Protein AF-A0AAP2KVA5-F1 (afdb_monomer)

Secondary structure (DSSP, 8-state):
--HHHHHHHHHHHHHHHHHHHHT--HHHHHHHHHHHHHHHHHH-TTS-HHHHHHHHHHHHHHHHHHHHHHHS-GGGGS----GGGS-EEEEEEE-TTS-EEEEETTEEEEES-GGGS-GGG--TT-EEEEEEEETTEEEEPP------------------------------------

Foldseek 3Di:
DDPVVVVVVVVVVVVVVVCVVVVLCLVVLLVVLLVVLVVVCVVPVVDDPVVSVVSSCV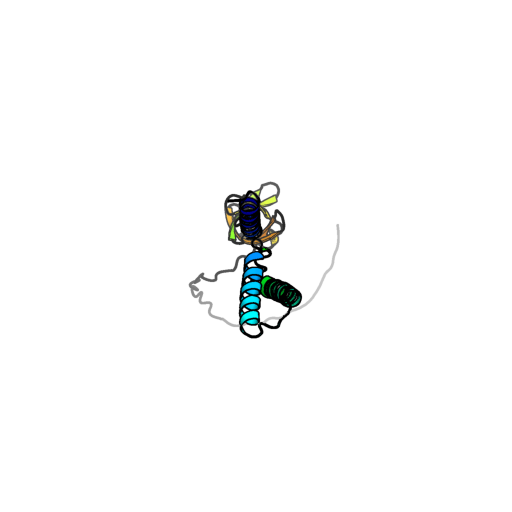RSVVCSVVVVVVPVDPVVPPPPCPVQFDWFKWFWAADPVRWIWTHDPNDIATADPPVLEDPVQNDGRHIFTFPGDDVRHTYTHRPDPPPPPPPPPPDPDDDDDDDDDDDDDDYDDDDDDD

Sequence (178 aa):
MSLEWWLLVAISVLLITGEIFIGAFVVLWFWIGAVLAVLLTLLAPELNAGVQILLTALTGGLLLYFFRHCCVAQDNEVGEGLYTFSAGRGVLSISDDGQAAVSARGVCWGVVSLDVLPEADRIDGKTVEIERFEGNRAVLAMPRFTGRGKTKCHEAVITPAAAVLKADSSQDGGGGGA

pLDDT: mean 75.89, std 17.67, range [36.09, 94.12]

Radius of gyration: 38.63 Å; Cα contacts (8 Å, |Δi|>4): 168; chains: 1; bounding box: 111×49×89 Å

Mean predicted aligned error: 17.2 Å

Solvent-accessible surface area (backbone atoms only — not comparable to full-atom values): 11018 Å² total; per-residue (Å²): 136,60,71,67,58,55,51,53,53,50,51,51,52,50,53,56,51,55,29,67,76,66,70,65,55,55,68,60,33,40,49,54,15,42,54,52,34,53,54,47,38,74,76,44,71,87,61,54,67,70,57,45,53,51,49,17,53,50,46,10,50,48,49,41,59,58,48,45,67,70,68,57,61,73,65,83,69,61,65,75,68,53,74,86,66,51,57,44,71,24,34,30,40,63,46,97,87,75,50,44,32,32,41,36,96,91,44,78,28,39,48,79,53,69,80,58,45,57,77,94,61,74,42,68,70,35,79,44,45,34,63,40,62,60,89,77,25,37,37,57,42,62,82,76,79,75,85,75,74,84,72,77,78,76,81,75,84,75,83,88,78,79,89,82,90,82,89,83,82,82,86,84,82,86,82,83,90,134

Structure (mmCIF, N/CA/C/O backbone):
data_AF-A0AAP2KVA5-F1
#
_entry.id   AF-A0AAP2KVA5-F1
#
loop_
_atom_site.group_PDB
_atom_site.id
_atom_site.type_symbol
_atom_site.label_atom_id
_atom_site.label_alt_id
_atom_site.label_comp_id
_atom_site.label_asym_id
_atom_site.label_entity_id
_atom_site.label_seq_id
_atom_site.pdbx_PDB_ins_code
_atom_site.Cartn_x
_atom_site.Cartn_y
_atom_site.Cartn_z
_atom_site.occupancy
_atom_site.B_iso_or_equiv
_atom_site.auth_seq_id
_atom_site.auth_comp_id
_atom_site.auth_asym_id
_atom_site.auth_atom_id
_atom_site.pdbx_PDB_model_num
ATOM 1 N N . MET A 1 1 ? -39.360 3.058 17.358 1.00 69.31 1 MET A N 1
ATOM 2 C CA . MET A 1 1 ? -37.891 3.176 17.493 1.00 69.31 1 MET A CA 1
ATOM 3 C C . MET A 1 1 ? -37.537 4.652 17.506 1.00 69.31 1 MET A C 1
ATOM 5 O O . MET A 1 1 ? -38.122 5.383 16.715 1.00 69.31 1 MET A O 1
ATOM 9 N N . SER A 1 2 ? -36.696 5.101 18.440 1.00 92.69 2 SER A N 1
ATOM 10 C CA . SER A 1 2 ? -36.343 6.519 18.602 1.00 92.69 2 SER A CA 1
ATOM 11 C C . SER A 1 2 ? -35.386 6.995 17.502 1.00 92.69 2 SER A C 1
ATOM 13 O O . SER A 1 2 ? -34.687 6.197 16.879 1.00 92.69 2 SER A O 1
ATOM 15 N N . LEU A 1 3 ? -35.351 8.308 17.261 1.00 93.94 3 LEU A N 1
ATOM 16 C CA . LEU A 1 3 ? -34.443 8.938 16.295 1.00 93.94 3 LEU A CA 1
ATOM 17 C C . LEU A 1 3 ? -32.965 8.717 16.671 1.00 93.94 3 LEU A C 1
ATOM 19 O O . LEU A 1 3 ? -32.121 8.532 15.802 1.00 93.94 3 LEU A O 1
ATOM 23 N N . GLU A 1 4 ? -32.683 8.632 17.971 1.00 91.88 4 GLU A N 1
ATOM 24 C CA . GLU A 1 4 ? -31.375 8.288 18.543 1.00 91.88 4 GLU A CA 1
ATOM 25 C C . GLU A 1 4 ? -30.856 6.933 18.046 1.00 91.88 4 GLU A C 1
ATOM 27 O O . GLU A 1 4 ? -29.683 6.801 17.704 1.00 91.88 4 GLU A O 1
ATOM 32 N N . TRP A 1 5 ? -31.739 5.934 17.939 1.00 90.88 5 TRP A N 1
ATOM 33 C CA . TRP A 1 5 ? -31.369 4.602 17.463 1.00 90.88 5 TRP A CA 1
ATOM 34 C C . TRP A 1 5 ? -30.913 4.632 16.000 1.00 90.88 5 TRP A C 1
ATOM 36 O O . TRP A 1 5 ? -29.876 4.068 15.655 1.00 90.88 5 TRP A O 1
ATOM 46 N N . TRP A 1 6 ? -31.643 5.353 15.146 1.00 93.44 6 TRP A N 1
ATOM 47 C CA . TRP A 1 6 ? -31.276 5.520 13.738 1.00 93.44 6 TRP A CA 1
ATOM 48 C C . TRP A 1 6 ? -29.970 6.293 13.559 1.00 93.44 6 TRP A C 1
ATOM 50 O O . TRP A 1 6 ? -29.195 5.981 12.657 1.00 93.44 6 TRP A O 1
ATOM 60 N N . LEU A 1 7 ? -29.706 7.266 14.432 1.00 93.56 7 LEU A N 1
ATOM 61 C CA . LEU A 1 7 ? -28.480 8.057 14.407 1.00 93.56 7 LEU A CA 1
ATOM 62 C C . LEU A 1 7 ? -27.257 7.191 14.755 1.00 93.56 7 LEU A C 1
ATOM 64 O O . LEU A 1 7 ? -26.240 7.271 14.068 1.00 93.56 7 LEU A O 1
ATOM 68 N N . LEU A 1 8 ? -27.380 6.289 15.738 1.00 83.19 8 LEU A N 1
ATOM 69 C CA . LEU A 1 8 ? -26.339 5.303 16.056 1.00 83.19 8 LEU A CA 1
ATOM 70 C C . LEU A 1 8 ? -26.073 4.348 14.887 1.00 83.19 8 LEU A C 1
ATOM 72 O O . LEU A 1 8 ? -24.916 4.151 14.519 1.00 83.19 8 LEU A O 1
ATOM 76 N N . VAL A 1 9 ? -27.126 3.813 14.258 1.00 89.81 9 VAL A N 1
ATOM 77 C CA . VAL A 1 9 ? -26.984 2.931 13.085 1.00 89.81 9 VAL A CA 1
ATOM 78 C C . VAL A 1 9 ? -26.292 3.659 11.929 1.00 89.81 9 VAL A C 1
ATOM 80 O O . VAL A 1 9 ? -25.369 3.111 11.326 1.00 89.81 9 VAL A O 1
ATOM 83 N N . ALA A 1 10 ? -26.683 4.903 11.641 1.00 93.44 10 ALA A N 1
ATOM 84 C CA . ALA A 1 10 ? -26.079 5.700 10.576 1.00 93.44 10 ALA A CA 1
ATOM 85 C C . ALA A 1 10 ? -24.590 5.981 10.834 1.00 93.44 10 ALA A C 1
ATOM 87 O O . ALA A 1 10 ? -23.780 5.842 9.918 1.00 93.44 10 ALA A O 1
ATOM 88 N N . ILE A 1 11 ? -24.214 6.309 12.076 1.00 90.56 11 ILE A N 1
ATOM 89 C CA . ILE A 1 11 ? -22.808 6.497 12.465 1.00 90.56 11 ILE A CA 1
ATOM 90 C C . ILE A 1 11 ? -22.016 5.196 12.294 1.00 90.56 11 ILE A C 1
ATOM 92 O O . ILE A 1 11 ? -20.912 5.232 11.752 1.00 90.56 11 ILE A O 1
ATOM 96 N N . SER A 1 12 ? -22.564 4.044 12.696 1.00 85.50 12 SER A N 1
ATOM 97 C CA . SER A 1 12 ? -21.897 2.749 12.508 1.00 85.50 12 SER A CA 1
ATOM 98 C C . SER A 1 12 ? -21.661 2.435 11.030 1.00 85.50 12 SER A C 1
ATOM 100 O O . SER A 1 12 ? -20.553 2.054 10.658 1.00 85.50 12 SER A O 1
ATOM 102 N N . VAL A 1 13 ? -22.667 2.644 10.174 1.00 91.25 13 VAL A N 1
ATOM 103 C CA . VAL A 1 13 ? -22.536 2.430 8.722 1.00 91.25 13 VAL A CA 1
ATOM 104 C C . VAL A 1 13 ? -21.515 3.392 8.110 1.00 91.25 13 VAL A C 1
ATOM 106 O O . VAL A 1 13 ? -20.692 2.966 7.298 1.00 91.25 13 VAL A O 1
ATOM 109 N N . LEU A 1 14 ? -21.520 4.665 8.519 1.00 90.00 14 LEU A N 1
ATOM 110 C CA . LEU A 1 14 ? -20.559 5.670 8.058 1.00 90.00 14 LEU A CA 1
ATOM 111 C C . LEU A 1 14 ? -19.119 5.281 8.428 1.00 90.00 14 LEU A C 1
ATOM 113 O O . LEU A 1 14 ? -18.235 5.345 7.577 1.00 90.00 14 LEU A O 1
ATOM 117 N N . LEU A 1 15 ? -18.892 4.843 9.671 1.00 82.81 15 LEU A N 1
ATOM 118 C CA . LEU A 1 15 ? -17.576 4.415 10.153 1.00 82.81 15 LEU A CA 1
ATOM 119 C C . LEU A 1 15 ? -17.074 3.170 9.411 1.00 82.81 15 LEU A C 1
ATOM 121 O O . LEU A 1 15 ? -15.940 3.171 8.938 1.00 82.81 15 LEU A O 1
ATOM 125 N N . ILE A 1 16 ? -17.924 2.151 9.241 1.00 84.25 16 ILE A N 1
ATOM 126 C CA . ILE A 1 16 ? -17.582 0.931 8.487 1.00 84.25 16 ILE A CA 1
ATOM 127 C C . ILE A 1 16 ? -17.245 1.274 7.033 1.00 84.25 16 ILE A C 1
ATOM 129 O O . ILE A 1 16 ? -16.270 0.772 6.479 1.00 84.25 16 ILE A O 1
ATOM 133 N N . THR A 1 17 ? -18.031 2.157 6.414 1.00 85.81 17 THR A N 1
ATOM 134 C CA . THR A 1 17 ? -17.779 2.590 5.036 1.00 85.81 17 THR A CA 1
ATOM 135 C C . THR A 1 17 ? -16.443 3.326 4.945 1.00 85.81 17 THR A C 1
ATOM 137 O O . THR A 1 17 ? -15.612 2.965 4.117 1.00 85.81 17 THR A O 1
ATOM 140 N N . GLY A 1 18 ? -16.191 4.303 5.824 1.00 82.38 18 GLY A N 1
ATOM 141 C CA . GLY A 1 18 ? -14.924 5.042 5.855 1.00 82.38 18 GLY A CA 1
ATOM 142 C C . GLY A 1 18 ? -13.707 4.128 6.014 1.00 82.38 18 GLY A C 1
ATOM 143 O O . GLY A 1 18 ? -12.675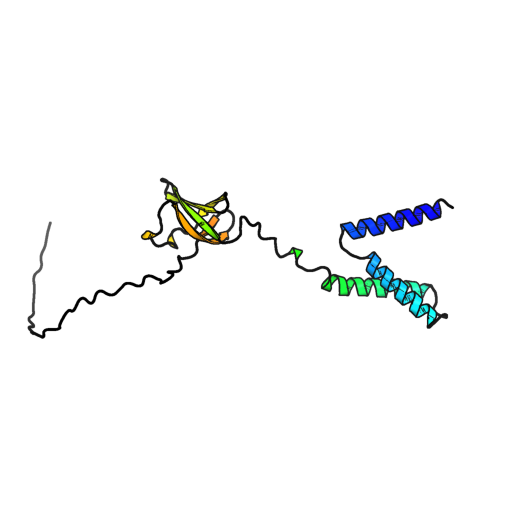 4.345 5.387 1.00 82.38 18 GLY A O 1
ATOM 144 N N . GLU A 1 19 ? -13.842 3.053 6.779 1.00 82.75 19 GLU A N 1
ATOM 145 C CA . GLU A 1 19 ? -12.783 2.070 6.974 1.00 82.75 19 GLU A CA 1
ATOM 146 C C . GLU A 1 19 ? -12.452 1.249 5.735 1.00 82.75 19 GLU A C 1
ATOM 148 O O . GLU A 1 19 ? -11.273 1.048 5.442 1.00 82.75 19 GLU A O 1
ATOM 153 N N . ILE A 1 20 ? -13.476 0.814 4.999 1.00 81.44 20 ILE A N 1
ATOM 154 C CA . ILE A 1 20 ? -13.305 0.078 3.740 1.00 81.44 20 ILE A CA 1
ATOM 155 C C . ILE A 1 20 ? -12.552 0.944 2.724 1.00 81.44 20 ILE A C 1
ATOM 157 O O . ILE A 1 20 ? -11.688 0.438 2.013 1.00 81.44 20 ILE A O 1
ATOM 161 N N . PHE A 1 21 ? -12.828 2.251 2.691 1.00 76.69 21 PHE A N 1
ATOM 162 C CA . PHE A 1 21 ? -12.147 3.184 1.788 1.00 76.69 21 PHE A CA 1
ATOM 163 C C . PHE A 1 21 ? -10.686 3.445 2.164 1.00 76.69 21 PHE A C 1
ATOM 165 O O . PHE A 1 21 ? -9.853 3.617 1.279 1.00 76.69 21 PHE A O 1
ATOM 172 N N . ILE A 1 22 ? -10.366 3.492 3.459 1.00 78.19 22 ILE A N 1
ATOM 173 C CA . ILE A 1 22 ? -9.000 3.773 3.930 1.00 78.19 22 ILE A CA 1
ATOM 174 C C . ILE A 1 22 ? -8.160 2.481 3.978 1.00 78.19 22 ILE A C 1
ATOM 176 O O . ILE A 1 22 ? -6.933 2.544 3.996 1.00 78.19 22 ILE A O 1
ATOM 180 N N . GLY A 1 23 ? -8.793 1.303 4.019 1.00 71.12 23 GLY A N 1
ATOM 181 C CA . GLY A 1 23 ? -8.106 0.021 4.214 1.00 71.12 23 GLY A CA 1
ATOM 182 C C . GLY A 1 23 ? -7.435 -0.095 5.588 1.00 71.12 23 GLY A C 1
ATOM 183 O O . GLY A 1 23 ? -6.537 -0.909 5.779 1.00 71.12 23 GLY A O 1
ATOM 184 N N . ALA A 1 24 ? -7.830 0.744 6.553 1.00 71.56 24 ALA A N 1
ATOM 185 C CA . ALA A 1 24 ? -7.154 0.856 7.845 1.00 71.56 24 ALA A CA 1
ATOM 186 C C . ALA A 1 24 ? -7.644 -0.151 8.899 1.00 71.56 24 ALA A C 1
ATOM 188 O O . ALA A 1 24 ? -7.038 -0.229 9.967 1.00 71.56 24 ALA A O 1
ATOM 189 N N . PHE A 1 25 ? -8.710 -0.912 8.614 1.00 78.69 25 PHE A N 1
ATOM 190 C CA . PHE A 1 25 ? -9.284 -1.950 9.488 1.00 78.69 25 PHE A CA 1
ATOM 191 C C . PHE A 1 25 ? -9.411 -1.535 10.980 1.00 78.69 25 PHE A C 1
ATOM 193 O O . PHE A 1 25 ? -9.256 -2.355 11.881 1.00 78.69 25 PHE A O 1
ATOM 200 N N . VAL A 1 26 ? -9.640 -0.246 11.266 1.00 80.56 26 VAL A N 1
ATOM 201 C CA . VAL A 1 26 ? -9.605 0.345 12.617 1.00 80.56 26 VAL A CA 1
ATOM 202 C C . VAL A 1 26 ? -10.694 -0.228 13.531 1.00 80.56 26 VAL A C 1
ATOM 204 O O . VAL A 1 26 ? -10.399 -0.708 14.623 1.00 80.56 26 VAL A O 1
ATOM 207 N N . VAL A 1 27 ? -11.948 -0.199 13.095 1.00 81.19 27 VAL A N 1
ATOM 208 C CA . VAL A 1 27 ? -13.140 -0.730 13.761 1.00 81.19 27 VAL A CA 1
ATOM 209 C C . VAL A 1 27 ? -12.976 -2.221 14.013 1.00 81.19 27 VAL A C 1
ATOM 211 O O . VAL A 1 27 ? -13.347 -2.670 15.096 1.00 81.19 27 VAL A O 1
ATOM 214 N N . LEU A 1 28 ? -12.361 -2.978 13.097 1.00 84.62 28 LEU A N 1
ATOM 215 C CA . LEU A 1 28 ? -12.052 -4.392 13.340 1.00 84.62 28 LEU A CA 1
ATOM 216 C C . LEU A 1 28 ? -11.155 -4.574 14.580 1.00 84.62 28 LEU A C 1
ATOM 218 O O . LEU A 1 28 ? -11.478 -5.371 15.463 1.00 84.62 28 LEU A O 1
ATOM 222 N N . TRP A 1 29 ? -10.063 -3.810 14.690 1.00 85.38 29 TRP A N 1
ATOM 223 C CA . TRP A 1 29 ? -9.142 -3.900 15.834 1.00 85.38 29 TRP A CA 1
ATOM 224 C C . TRP A 1 29 ? -9.787 -3.451 17.149 1.00 85.38 29 TRP A C 1
ATOM 226 O O . TRP A 1 29 ? -9.583 -4.080 18.192 1.00 85.38 29 TRP A O 1
ATOM 236 N N . PHE A 1 30 ? -10.618 -2.409 17.107 1.00 87.56 30 PHE A N 1
ATOM 237 C CA . PHE A 1 30 ? -11.383 -1.966 18.274 1.00 87.56 30 PHE A CA 1
ATOM 238 C C . PHE A 1 30 ? -12.460 -2.976 18.688 1.00 87.56 30 PHE A C 1
ATOM 240 O O . PHE A 1 30 ? -12.689 -3.153 19.884 1.00 87.56 30 PHE A O 1
ATOM 247 N N . TRP A 1 31 ? -13.076 -3.686 17.739 1.00 87.75 31 TRP A N 1
ATOM 248 C CA . TRP A 1 31 ? -14.040 -4.745 18.038 1.00 87.75 31 TRP A CA 1
ATOM 249 C C . TRP A 1 31 ? -13.375 -5.929 18.749 1.00 87.75 31 TRP A C 1
ATOM 251 O O . TRP A 1 31 ? -13.900 -6.414 19.750 1.00 87.75 31 TRP A O 1
ATOM 261 N N . ILE A 1 32 ? -12.174 -6.331 18.318 1.00 87.94 32 ILE A N 1
ATOM 262 C CA . ILE A 1 32 ? -11.367 -7.345 19.020 1.00 87.94 32 ILE A CA 1
ATOM 263 C C . ILE A 1 32 ? -11.031 -6.876 20.443 1.00 87.94 32 ILE A C 1
ATOM 265 O O . ILE A 1 32 ? -11.189 -7.640 21.398 1.00 87.94 32 ILE A O 1
ATOM 269 N N . GLY A 1 33 ? -10.630 -5.610 20.603 1.00 89.94 33 GLY A N 1
ATOM 270 C CA . GLY A 1 33 ? -10.407 -5.003 21.918 1.00 89.94 33 GLY A CA 1
ATOM 271 C C . GLY A 1 33 ? -11.652 -5.044 22.813 1.00 89.94 33 GLY A C 1
ATOM 272 O O . GLY A 1 33 ? -11.545 -5.362 23.997 1.00 89.94 33 GLY A O 1
ATOM 273 N N . ALA A 1 34 ? -12.837 -4.790 22.251 1.00 88.94 34 ALA A N 1
ATOM 274 C CA . ALA A 1 34 ? -14.105 -4.831 22.979 1.00 88.94 34 ALA A CA 1
ATOM 275 C C . ALA A 1 34 ? -14.486 -6.258 23.402 1.00 88.94 34 ALA A C 1
ATOM 277 O O . ALA A 1 34 ? -14.885 -6.468 24.546 1.00 88.94 34 ALA A O 1
ATOM 278 N N . VAL A 1 35 ? -14.306 -7.251 22.524 1.00 91.12 35 VAL A N 1
ATOM 279 C CA . VAL A 1 35 ? -14.524 -8.670 22.857 1.00 91.12 35 VAL A CA 1
ATOM 280 C C . VAL A 1 35 ? -13.601 -9.110 23.998 1.00 91.12 35 VAL A C 1
ATOM 282 O O . VAL A 1 35 ? -14.058 -9.757 24.940 1.00 91.12 35 VAL A O 1
ATOM 285 N N . LEU A 1 36 ? -12.326 -8.708 23.963 1.00 89.06 36 LEU A N 1
ATOM 286 C CA . LEU A 1 36 ? -11.362 -8.965 25.040 1.00 89.06 36 LEU A CA 1
ATOM 287 C C . LEU A 1 36 ? -11.777 -8.315 26.364 1.00 89.06 36 LEU A C 1
ATOM 289 O O . LEU A 1 36 ? -11.698 -8.958 27.410 1.00 89.06 36 LEU A O 1
ATOM 293 N N . ALA A 1 37 ? -12.251 -7.070 26.336 1.00 88.44 37 ALA A N 1
ATOM 294 C CA . ALA A 1 37 ? -12.702 -6.378 27.539 1.00 88.44 37 ALA A CA 1
ATOM 295 C C . ALA A 1 37 ? -13.982 -6.988 28.131 1.00 88.44 37 ALA A C 1
ATOM 297 O O . ALA A 1 37 ? -14.094 -7.117 29.352 1.00 88.44 37 ALA A O 1
ATOM 298 N N . VAL A 1 38 ? -14.924 -7.423 27.288 1.00 90.62 38 VAL A N 1
ATOM 299 C CA . VAL A 1 38 ? -16.116 -8.162 27.734 1.00 90.62 38 VAL A CA 1
ATOM 300 C C . VAL A 1 38 ? -15.709 -9.491 28.365 1.00 90.62 38 VAL A C 1
ATOM 302 O O . VAL A 1 38 ? -16.172 -9.813 29.457 1.00 90.62 38 VAL A O 1
ATOM 305 N N . LEU A 1 39 ? -14.791 -10.232 27.740 1.00 92.50 39 LEU A N 1
ATOM 306 C CA . LEU A 1 39 ? -14.270 -11.477 28.303 1.00 92.50 39 LEU A CA 1
ATOM 307 C C . LEU A 1 39 ? -13.587 -11.243 29.661 1.00 92.50 39 LEU A C 1
ATOM 309 O O . LEU A 1 39 ? -13.819 -11.997 30.602 1.00 92.50 39 LEU A O 1
ATOM 313 N N . LEU A 1 40 ? -12.805 -10.169 29.794 1.00 89.19 40 LEU A N 1
ATOM 314 C CA . LEU A 1 40 ? -12.172 -9.792 31.059 1.00 89.19 40 LEU A CA 1
ATOM 315 C C . LEU A 1 40 ? -13.203 -9.423 32.135 1.00 89.19 40 LEU A C 1
ATOM 317 O O . LEU A 1 40 ? -13.032 -9.775 33.299 1.00 89.19 40 LEU A O 1
ATOM 321 N N . THR A 1 41 ? -14.294 -8.766 31.743 1.00 89.94 41 THR A N 1
ATOM 322 C CA . THR A 1 41 ? -15.401 -8.413 32.643 1.00 89.94 41 THR A CA 1
ATOM 323 C C . THR A 1 41 ? -16.094 -9.656 33.198 1.00 89.94 41 THR A C 1
ATOM 325 O O . THR A 1 41 ? -16.480 -9.672 34.363 1.00 89.94 41 THR A O 1
ATOM 328 N N . LEU A 1 42 ? -16.200 -10.725 32.403 1.00 91.94 42 LEU A N 1
ATOM 329 C CA . LEU A 1 42 ? -16.729 -12.006 32.878 1.00 91.94 42 LEU A CA 1
ATOM 330 C C . LEU A 1 42 ? -15.805 -12.683 33.903 1.00 91.94 42 LEU A C 1
ATOM 332 O O . LEU A 1 42 ? -16.296 -13.385 34.782 1.00 91.94 42 LEU A O 1
ATOM 336 N N . LEU A 1 43 ? -14.487 -12.474 33.809 1.00 93.62 43 LEU A N 1
ATOM 337 C CA . LEU A 1 43 ? -13.513 -13.020 34.764 1.00 93.62 43 LEU A CA 1
ATOM 338 C C . LEU A 1 43 ? -13.407 -12.188 36.049 1.00 93.62 43 LEU A C 1
ATOM 340 O O . LEU A 1 43 ? -13.119 -12.735 37.111 1.00 93.62 43 LEU A O 1
ATOM 344 N N . ALA A 1 44 ? -13.617 -10.877 35.956 1.00 92.56 44 ALA A N 1
ATOM 345 C CA . ALA A 1 44 ? -13.485 -9.940 37.064 1.00 92.56 44 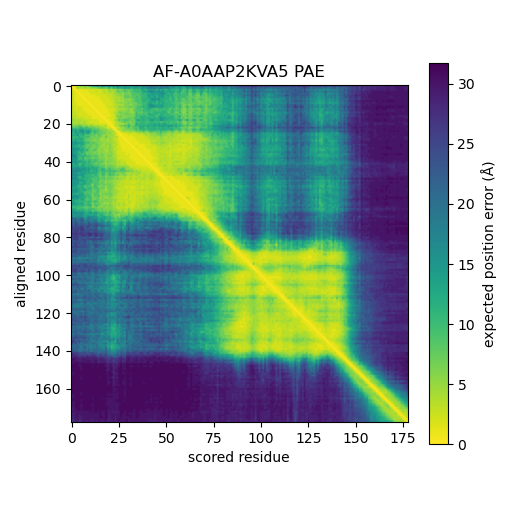ALA A CA 1
ATOM 346 C C . ALA A 1 44 ? -14.630 -8.907 37.029 1.00 92.56 44 ALA A C 1
ATOM 348 O O . ALA A 1 44 ? -14.432 -7.776 36.573 1.00 92.56 44 ALA A O 1
ATOM 349 N N . PRO A 1 45 ? -15.830 -9.271 37.524 1.00 89.56 45 PRO A N 1
ATOM 350 C CA . PRO A 1 45 ? -17.015 -8.412 37.462 1.00 89.56 45 PRO A CA 1
ATOM 351 C C . PRO A 1 45 ? -16.909 -7.153 38.337 1.00 89.56 45 PRO A C 1
ATOM 353 O O . PRO A 1 45 ? -17.629 -6.188 38.111 1.00 89.56 45 PRO A O 1
ATOM 356 N N . GLU A 1 46 ? -15.979 -7.134 39.294 1.00 94.12 46 GLU A N 1
ATOM 357 C CA . GLU A 1 46 ? -15.728 -6.000 40.196 1.00 94.12 46 GLU A CA 1
ATOM 358 C C . GLU A 1 46 ? -14.960 -4.840 39.526 1.00 94.12 46 GLU A C 1
ATOM 360 O O . GLU A 1 46 ? -14.688 -3.815 40.158 1.00 94.12 46 GLU A O 1
ATOM 365 N N . LEU A 1 47 ? -14.562 -4.973 38.252 1.00 89.69 47 LEU A N 1
ATOM 366 C CA . LEU A 1 47 ? -13.867 -3.898 37.546 1.00 89.69 47 LEU A CA 1
ATOM 367 C C . LEU A 1 47 ? -14.796 -2.706 37.294 1.00 89.69 47 LEU A C 1
ATOM 369 O O . LEU A 1 47 ? -15.856 -2.828 36.686 1.00 89.69 47 LEU A O 1
ATOM 373 N N . ASN A 1 48 ? -14.327 -1.515 37.665 1.00 93.50 48 ASN A N 1
ATOM 374 C CA . ASN A 1 48 ? -15.000 -0.265 37.339 1.00 93.50 48 ASN A CA 1
ATOM 375 C C . ASN A 1 48 ? -15.146 -0.114 35.810 1.00 93.50 48 ASN A C 1
ATOM 377 O O . ASN A 1 48 ? -14.181 -0.310 35.066 1.00 93.50 48 ASN A O 1
ATOM 381 N N . ALA A 1 49 ? -16.331 0.295 35.349 1.00 88.19 49 ALA A N 1
ATOM 382 C CA . ALA A 1 49 ? -16.627 0.526 33.934 1.00 88.19 49 ALA A CA 1
ATOM 383 C C . ALA A 1 49 ? -15.607 1.461 33.254 1.00 88.19 49 ALA A C 1
ATOM 385 O O . ALA A 1 49 ? -15.236 1.245 32.101 1.00 88.19 49 ALA A O 1
ATOM 386 N N . GLY A 1 50 ? -15.080 2.456 33.980 1.00 91.56 50 GLY A N 1
ATOM 387 C CA . GLY A 1 50 ? -14.036 3.342 33.456 1.00 91.56 50 GLY A CA 1
ATOM 388 C C . GLY A 1 50 ? -12.746 2.597 33.091 1.00 91.56 50 GLY A C 1
ATOM 389 O O . GLY A 1 50 ? -12.141 2.867 32.055 1.00 91.56 50 GLY A O 1
ATOM 390 N N . VAL A 1 51 ? -12.358 1.607 33.899 1.00 90.69 51 VAL A N 1
ATOM 391 C CA . VAL A 1 51 ? -11.180 0.768 33.639 1.00 90.69 51 VAL A CA 1
ATOM 392 C C . VAL A 1 51 ? -11.439 -0.171 32.461 1.00 90.69 51 VAL A C 1
ATOM 394 O O . VAL A 1 51 ? -10.551 -0.359 31.637 1.00 90.69 51 VAL A O 1
ATOM 397 N N . GLN A 1 52 ? -12.655 -0.703 32.314 1.00 87.38 52 GLN A N 1
ATOM 398 C CA . GLN A 1 52 ? -13.018 -1.550 31.168 1.00 87.38 52 GLN A CA 1
ATOM 399 C C . GLN A 1 52 ? -12.919 -0.791 29.835 1.00 87.38 52 GLN A C 1
ATOM 401 O O . GLN A 1 52 ? -12.357 -1.310 2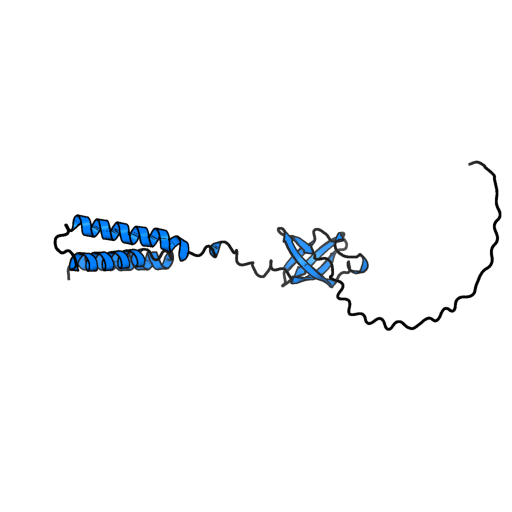8.867 1.00 87.38 52 GLN A O 1
ATOM 406 N N . ILE A 1 53 ? -13.398 0.458 29.787 1.00 87.81 53 ILE A N 1
ATOM 407 C CA . ILE A 1 53 ? -13.290 1.311 28.592 1.00 87.81 53 ILE A CA 1
ATOM 408 C C . ILE A 1 53 ? -11.821 1.646 28.302 1.00 87.81 53 ILE A C 1
ATOM 410 O O . ILE A 1 53 ? -11.384 1.541 27.155 1.00 87.81 53 ILE A O 1
ATOM 414 N N . LEU A 1 54 ? -11.041 1.987 29.335 1.00 92.69 54 LEU A N 1
ATOM 415 C CA . LEU A 1 54 ? -9.611 2.270 29.192 1.00 92.69 54 LEU A CA 1
ATOM 416 C C . LEU A 1 54 ? -8.850 1.057 28.639 1.00 92.69 54 LEU A C 1
ATOM 418 O O . LEU A 1 54 ? -8.047 1.200 27.719 1.00 92.69 54 LEU A O 1
ATOM 422 N N . LEU A 1 55 ? -9.133 -0.139 29.160 1.00 89.75 55 LEU A N 1
ATOM 423 C CA . LEU A 1 55 ? -8.525 -1.385 28.695 1.00 89.75 55 LEU A CA 1
ATOM 424 C C . LEU A 1 55 ? -8.938 -1.716 27.261 1.00 89.75 55 LEU A C 1
ATOM 426 O O . LEU A 1 55 ? -8.085 -2.120 26.474 1.00 89.75 55 LEU A O 1
ATOM 430 N N . THR A 1 56 ? -10.203 -1.491 26.900 1.00 91.94 56 THR A N 1
ATOM 431 C CA . THR A 1 56 ? -10.696 -1.663 25.523 1.00 91.94 56 THR A CA 1
ATOM 432 C C . THR A 1 56 ? -9.927 -0.767 24.553 1.00 91.94 56 THR A C 1
ATOM 434 O O . THR A 1 56 ? -9.418 -1.243 23.538 1.00 91.94 56 THR A O 1
ATOM 437 N N . ALA A 1 57 ? -9.801 0.521 24.886 1.00 90.44 57 ALA A N 1
ATOM 438 C CA . ALA A 1 57 ? -9.122 1.503 24.049 1.00 90.44 57 ALA A CA 1
ATOM 439 C C . ALA A 1 57 ? -7.614 1.233 23.943 1.00 90.44 57 ALA A C 1
ATOM 441 O O . ALA A 1 57 ? -7.062 1.290 22.844 1.00 90.44 57 ALA A O 1
ATOM 442 N N . LEU A 1 58 ? -6.956 0.892 25.058 1.00 93.31 58 LEU A N 1
ATOM 443 C CA . LEU A 1 58 ? -5.534 0.541 25.068 1.00 93.31 58 LEU A CA 1
ATOM 444 C C . LEU A 1 58 ? -5.268 -0.731 24.269 1.00 93.31 58 LEU A C 1
ATOM 446 O O . LEU A 1 58 ? -4.362 -0.744 23.446 1.00 93.31 58 LEU A O 1
ATOM 450 N N . THR A 1 59 ? -6.069 -1.776 24.470 1.00 92.38 59 THR A N 1
ATOM 451 C CA . THR A 1 59 ? -5.892 -3.057 23.775 1.00 92.38 59 THR A CA 1
ATOM 452 C C . THR A 1 59 ? -6.140 -2.887 22.278 1.00 92.38 59 THR A C 1
ATOM 454 O O . THR A 1 59 ? -5.276 -3.241 21.482 1.00 92.38 59 THR A O 1
ATOM 457 N N . GLY A 1 60 ? -7.254 -2.262 21.881 1.00 90.94 60 GLY A N 1
ATOM 458 C CA . GLY A 1 60 ? -7.554 -1.981 20.472 1.00 90.94 60 GLY A CA 1
ATOM 459 C C . GLY A 1 60 ? -6.499 -1.095 19.802 1.00 90.94 60 GLY A C 1
ATOM 460 O O . GLY A 1 60 ? -6.052 -1.402 18.699 1.00 90.94 60 GLY A O 1
ATOM 461 N N . GLY A 1 61 ? -6.035 -0.045 20.487 1.00 89.31 61 GLY A N 1
ATOM 462 C CA . GLY A 1 61 ? -4.973 0.835 19.996 1.00 89.31 61 GLY A CA 1
ATOM 463 C C . GLY A 1 61 ? -3.615 0.140 19.874 1.00 89.31 61 GLY A C 1
ATOM 464 O O . GLY A 1 61 ? -2.902 0.365 18.898 1.00 89.31 61 GLY A O 1
ATOM 465 N N . LEU A 1 62 ? -3.271 -0.737 20.821 1.00 90.94 62 LEU A N 1
ATOM 466 C CA . LEU A 1 62 ? -2.034 -1.517 20.793 1.00 90.94 62 LEU A CA 1
ATOM 467 C C . LEU A 1 62 ? -2.058 -2.542 19.653 1.00 90.94 62 LEU A C 1
ATOM 469 O O . LEU A 1 62 ? -1.092 -2.631 18.896 1.00 90.94 62 LEU A O 1
ATOM 473 N N . LEU A 1 63 ? -3.173 -3.264 19.487 1.00 87.56 63 LEU A N 1
ATOM 474 C CA . LEU A 1 63 ? -3.371 -4.174 18.357 1.00 87.56 63 LEU A CA 1
ATOM 475 C C . LEU A 1 63 ? -3.271 -3.413 17.037 1.00 87.56 63 LEU A C 1
ATOM 477 O O . LEU A 1 63 ? -2.529 -3.837 16.157 1.00 87.56 63 LEU A O 1
ATOM 481 N N . LEU A 1 64 ? -3.939 -2.262 16.928 1.00 86.75 64 LEU A N 1
ATOM 482 C CA . LEU A 1 64 ? -3.830 -1.408 15.754 1.00 86.75 64 LEU A CA 1
ATOM 483 C C . LEU A 1 64 ? -2.378 -1.003 15.515 1.00 86.75 64 LEU A C 1
ATOM 485 O O . LEU A 1 64 ? -1.915 -1.141 14.399 1.00 86.75 64 LEU A O 1
ATOM 489 N N . TYR A 1 65 ? -1.633 -0.547 16.519 1.00 86.56 65 TYR A N 1
ATOM 490 C CA . TYR A 1 65 ? -0.245 -0.118 16.336 1.00 86.56 65 TYR A CA 1
ATOM 491 C C . TYR A 1 65 ? 0.667 -1.246 15.823 1.00 86.56 65 TYR A C 1
ATOM 493 O O . TYR A 1 65 ? 1.362 -1.062 14.823 1.00 86.56 65 TYR A O 1
ATOM 501 N N . PHE A 1 66 ? 0.634 -2.421 16.462 1.00 85.50 66 PHE A N 1
ATOM 502 C CA . PHE A 1 66 ? 1.498 -3.544 16.086 1.00 85.50 66 PHE A CA 1
ATOM 503 C C . PHE A 1 66 ? 1.063 -4.207 14.779 1.00 85.50 66 PHE A C 1
ATOM 505 O O . PHE A 1 66 ? 1.884 -4.411 13.885 1.00 85.50 66 PHE A O 1
ATOM 512 N N . PHE A 1 67 ? -0.224 -4.525 14.634 1.00 79.50 67 PHE A N 1
ATOM 513 C CA . PHE A 1 67 ? -0.712 -5.229 13.452 1.00 79.50 67 PHE A CA 1
ATOM 514 C C . PHE A 1 67 ? -0.869 -4.321 12.241 1.00 79.50 67 PHE A C 1
ATOM 516 O O . PHE A 1 67 ? -0.740 -4.810 11.124 1.00 79.50 67 PHE A O 1
ATOM 523 N N . ARG A 1 68 ? -1.048 -3.005 12.409 1.00 80.31 68 ARG A N 1
ATOM 524 C CA . ARG A 1 68 ? -0.942 -2.068 11.279 1.00 80.31 68 ARG A CA 1
ATOM 525 C C . ARG A 1 68 ? 0.415 -2.188 10.608 1.00 80.31 68 ARG A C 1
ATOM 527 O O . ARG A 1 68 ? 0.466 -2.160 9.388 1.00 80.31 68 ARG A O 1
ATOM 534 N N . HIS A 1 69 ? 1.488 -2.347 11.379 1.00 70.12 69 HIS A N 1
ATOM 535 C CA . HIS A 1 69 ? 2.820 -2.474 10.803 1.00 70.12 69 HIS A CA 1
ATOM 536 C C . HIS A 1 69 ? 3.023 -3.803 10.056 1.00 70.12 69 HIS A C 1
ATOM 538 O O . HIS A 1 69 ? 3.757 -3.840 9.076 1.00 70.12 69 HIS A O 1
ATOM 544 N N . CYS A 1 70 ? 2.338 -4.873 10.473 1.00 70.06 70 CYS A N 1
ATOM 545 C CA . CYS A 1 70 ? 2.417 -6.181 9.817 1.00 70.06 70 CYS A CA 1
ATOM 546 C C . CYS A 1 70 ? 1.457 -6.340 8.625 1.00 70.06 70 CYS A C 1
ATOM 548 O O . CYS A 1 70 ? 1.781 -7.043 7.674 1.00 70.06 70 CYS A O 1
ATOM 550 N N . CYS A 1 71 ? 0.261 -5.750 8.692 1.00 63.84 71 CYS A N 1
ATOM 551 C CA . CYS A 1 71 ? -0.822 -5.988 7.734 1.00 63.84 71 CYS A CA 1
ATOM 552 C C . CYS A 1 71 ? -0.961 -4.881 6.685 1.00 63.84 71 CYS A C 1
ATOM 554 O O . CYS A 1 71 ? -1.430 -5.157 5.584 1.00 63.84 71 CYS A O 1
ATOM 556 N N . VAL A 1 72 ? -0.550 -3.645 6.991 1.00 63.41 72 VAL A N 1
ATOM 557 C CA . VAL A 1 72 ? -0.429 -2.591 5.975 1.00 63.41 72 VAL A CA 1
ATOM 558 C C . VAL A 1 72 ? 0.933 -2.772 5.324 1.00 63.41 72 VAL A C 1
ATOM 560 O O . VAL A 1 72 ? 1.922 -2.151 5.710 1.00 63.41 72 VAL A O 1
ATOM 563 N N . ALA A 1 73 ? 0.977 -3.720 4.392 1.00 56.69 73 ALA A N 1
ATOM 564 C CA . ALA A 1 73 ? 2.158 -4.038 3.618 1.00 56.69 73 ALA A CA 1
ATOM 565 C C . ALA A 1 73 ? 2.746 -2.765 2.986 1.00 56.69 73 ALA A C 1
ATOM 567 O O . ALA A 1 73 ? 2.034 -1.954 2.391 1.00 56.69 73 ALA A O 1
ATOM 568 N N . GLN A 1 74 ? 4.069 -2.632 3.080 1.00 55.53 74 GLN A N 1
ATOM 569 C CA . GLN A 1 74 ? 4.892 -1.675 2.329 1.00 55.53 74 GLN A CA 1
ATOM 570 C C . GLN A 1 74 ? 4.833 -1.887 0.804 1.00 55.53 74 GLN A C 1
ATOM 572 O O . GLN A 1 74 ? 5.566 -1.238 0.066 1.00 55.53 74 GLN A O 1
ATOM 577 N N . ASP A 1 75 ? 3.953 -2.754 0.299 1.00 53.84 75 ASP A N 1
ATOM 578 C CA . ASP A 1 75 ? 3.832 -3.048 -1.130 1.00 53.84 75 ASP A CA 1
ATOM 579 C C . ASP A 1 75 ? 3.339 -1.846 -1.957 1.00 53.84 75 ASP A C 1
ATOM 581 O O . ASP A 1 75 ? 3.426 -1.867 -3.179 1.00 53.84 75 ASP A O 1
ATOM 585 N N . ASN A 1 76 ? 2.923 -0.748 -1.312 1.00 54.78 76 ASN A N 1
ATOM 586 C CA . ASN A 1 76 ? 2.701 0.541 -1.978 1.00 54.78 76 ASN A CA 1
ATOM 587 C C . ASN A 1 76 ? 3.998 1.247 -2.439 1.00 54.78 76 ASN A C 1
ATOM 589 O O . ASN A 1 76 ? 3.905 2.283 -3.097 1.00 54.78 76 ASN A O 1
ATOM 593 N N . GLU A 1 77 ? 5.192 0.733 -2.117 1.00 54.16 77 GLU A N 1
ATOM 594 C CA . GLU A 1 77 ? 6.472 1.283 -2.603 1.00 54.16 77 GLU A CA 1
ATOM 595 C C . GLU A 1 77 ? 7.116 0.476 -3.735 1.00 54.16 77 GLU A C 1
ATOM 597 O O . GLU A 1 77 ? 8.045 0.965 -4.384 1.00 54.16 77 GLU A O 1
ATOM 602 N N . VAL A 1 78 ? 6.599 -0.712 -4.065 1.00 59.44 78 VAL A N 1
ATOM 603 C CA . VAL A 1 78 ? 6.955 -1.347 -5.336 1.00 59.44 78 VAL A CA 1
ATOM 604 C C . VAL A 1 78 ? 6.063 -0.705 -6.377 1.00 59.44 78 VAL A C 1
ATOM 606 O O . VAL A 1 78 ? 5.006 -1.234 -6.706 1.00 59.44 78 VAL A O 1
ATOM 609 N N . GLY A 1 79 ? 6.467 0.483 -6.842 1.00 56.72 79 GLY A N 1
ATOM 610 C CA . GLY A 1 79 ? 5.820 1.146 -7.963 1.00 56.72 79 GLY A CA 1
ATOM 611 C C . GLY A 1 79 ? 5.586 0.093 -9.028 1.00 56.72 79 GLY A C 1
ATOM 612 O O . GLY A 1 79 ? 6.560 -0.477 -9.525 1.00 56.72 79 GLY A O 1
ATOM 613 N N . GLU A 1 80 ? 4.313 -0.238 -9.278 1.00 56.47 80 GLU A N 1
ATOM 614 C CA . GLU A 1 80 ? 3.948 -1.180 -10.322 1.00 56.47 80 GLU A CA 1
ATOM 615 C C . GLU A 1 80 ? 4.692 -0.701 -11.551 1.00 56.47 80 GLU A C 1
ATOM 617 O O . GLU A 1 80 ? 4.434 0.399 -12.047 1.00 56.47 80 GLU A O 1
ATOM 622 N N . GLY A 1 81 ? 5.719 -1.457 -11.943 1.00 56.12 81 GLY A N 1
ATOM 623 C CA . GLY A 1 81 ? 6.574 -1.081 -13.043 1.00 56.12 81 GLY A CA 1
ATOM 624 C C . GLY A 1 81 ? 5.661 -1.031 -14.242 1.00 56.12 81 GLY A C 1
ATOM 625 O O . GLY A 1 81 ? 5.331 -2.084 -14.787 1.00 56.12 81 GLY A O 1
ATOM 626 N N . LEU A 1 82 ? 5.199 0.177 -14.585 1.00 62.56 82 LEU A N 1
ATOM 627 C CA . LEU A 1 82 ? 4.377 0.459 -15.748 1.00 62.56 82 LEU A CA 1
ATOM 628 C C . LEU A 1 82 ? 4.972 -0.394 -16.849 1.00 62.56 82 LEU A C 1
ATOM 630 O O . LEU A 1 82 ? 6.156 -0.252 -17.147 1.00 62.56 82 LEU A O 1
ATOM 634 N N . TYR A 1 83 ? 4.206 -1.346 -17.378 1.00 58.66 83 TYR A N 1
ATOM 635 C CA . TYR A 1 83 ? 4.748 -2.387 -18.252 1.00 58.66 83 TYR A CA 1
ATOM 636 C C . TYR A 1 83 ? 5.532 -1.791 -19.439 1.00 58.66 83 TYR A C 1
ATOM 638 O O . TYR A 1 83 ? 6.389 -2.449 -20.017 1.00 58.66 83 TYR A O 1
ATOM 646 N N . THR A 1 84 ? 5.296 -0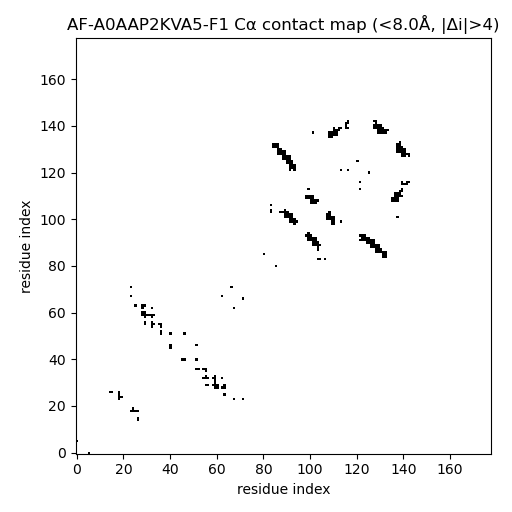.528 -19.781 1.00 58.94 84 THR A N 1
ATOM 647 C CA . THR A 1 84 ? 6.041 0.273 -20.758 1.00 58.94 84 THR A CA 1
ATOM 648 C C . THR A 1 84 ? 7.504 0.580 -20.367 1.00 58.94 84 THR A C 1
ATOM 650 O O . THR A 1 84 ? 8.334 0.720 -21.255 1.00 58.94 84 THR A O 1
ATOM 653 N N . PHE A 1 85 ? 7.845 0.632 -19.076 1.00 63.12 85 PHE A N 1
ATOM 654 C CA . PHE A 1 85 ? 9.196 0.851 -18.522 1.00 63.12 85 PHE A CA 1
ATOM 655 C C . PHE A 1 85 ? 9.893 -0.449 -18.090 1.00 63.12 85 PHE A C 1
ATOM 657 O O . PHE A 1 85 ? 10.947 -0.431 -17.455 1.00 63.12 85 PHE A O 1
ATOM 664 N N . SER A 1 86 ? 9.309 -1.603 -18.404 1.00 66.88 86 SER A N 1
ATOM 665 C CA . SER A 1 86 ? 9.934 -2.888 -18.113 1.00 66.88 86 SER A CA 1
ATOM 666 C C . SER A 1 86 ? 10.977 -3.210 -19.185 1.00 66.88 86 SER A C 1
ATOM 668 O O . SER A 1 86 ? 10.662 -3.238 -20.380 1.00 66.88 86 SER A O 1
ATOM 670 N N . ALA A 1 87 ? 12.210 -3.463 -18.735 1.00 70.38 87 ALA A N 1
ATOM 671 C CA . ALA A 1 87 ? 13.317 -3.965 -19.544 1.00 70.38 87 ALA A CA 1
ATOM 672 C C . ALA A 1 87 ? 12.860 -5.096 -20.484 1.00 70.38 87 ALA A C 1
ATOM 674 O O . ALA A 1 87 ? 12.020 -5.934 -20.137 1.00 70.38 87 ALA A O 1
ATOM 675 N N . GLY A 1 88 ? 13.369 -5.107 -21.712 1.00 81.06 88 GLY A N 1
ATOM 676 C CA . GLY A 1 88 ? 12.888 -6.026 -22.737 1.00 81.06 88 GLY A CA 1
ATOM 677 C C . GLY A 1 88 ? 13.546 -5.814 -24.091 1.00 81.06 88 GLY A C 1
ATOM 678 O O . GLY A 1 88 ? 14.517 -5.077 -24.219 1.00 81.06 88 GLY A O 1
ATOM 679 N N . ARG A 1 89 ? 13.013 -6.477 -25.119 1.00 86.06 89 ARG A N 1
ATOM 680 C CA . ARG A 1 89 ? 13.492 -6.326 -26.498 1.00 86.06 89 ARG A CA 1
ATOM 681 C C . ARG A 1 89 ? 12.786 -5.164 -27.193 1.00 86.06 89 ARG A C 1
ATOM 683 O O . ARG A 1 89 ? 11.566 -5.034 -27.088 1.00 86.06 89 ARG A O 1
ATOM 690 N N . GLY A 1 90 ? 13.558 -4.362 -27.916 1.00 87.94 90 GLY A N 1
ATOM 691 C CA . GLY A 1 90 ? 13.075 -3.278 -28.766 1.00 87.94 90 GLY A CA 1
ATOM 692 C C . GLY A 1 90 ? 13.776 -3.273 -30.121 1.00 87.94 90 GLY A C 1
ATOM 693 O O . GLY A 1 90 ? 14.748 -3.998 -30.331 1.00 87.94 90 GLY A O 1
ATOM 694 N N . VAL A 1 91 ? 13.266 -2.467 -31.046 1.00 90.06 91 VAL A N 1
ATOM 695 C CA . VAL A 1 91 ? 13.843 -2.269 -32.380 1.00 90.06 91 VAL A CA 1
ATOM 696 C C . VAL A 1 91 ? 14.577 -0.937 -32.396 1.00 90.06 91 VAL A C 1
ATOM 698 O O . VAL A 1 91 ? 13.970 0.099 -32.127 1.00 90.06 91 VAL A O 1
ATOM 701 N N . LEU A 1 92 ? 15.876 -0.973 -32.675 1.00 91.19 92 LEU A N 1
ATOM 702 C CA . LEU A 1 92 ? 16.709 0.209 -32.840 1.00 91.19 92 LEU A CA 1
ATOM 703 C C . LEU A 1 92 ? 16.333 0.917 -34.141 1.00 91.19 92 LEU A C 1
ATOM 705 O O . LEU A 1 92 ? 16.227 0.270 -35.180 1.00 91.19 92 LEU A O 1
ATOM 709 N N . SER A 1 93 ? 16.176 2.233 -34.079 1.00 90.19 93 SER A N 1
ATOM 710 C CA . SER A 1 93 ? 16.070 3.090 -35.245 1.00 90.19 93 SER A CA 1
ATOM 711 C C . SER A 1 93 ? 17.084 4.220 -35.179 1.00 90.19 93 SER A C 1
ATOM 713 O O . SER A 1 93 ? 17.260 4.845 -34.130 1.00 90.19 93 SER A O 1
ATOM 715 N N . ILE A 1 94 ? 17.789 4.440 -36.283 1.00 89.62 94 ILE A N 1
ATOM 716 C CA . ILE A 1 94 ? 18.842 5.450 -36.394 1.00 89.62 94 ILE A CA 1
ATOM 717 C C . ILE A 1 94 ? 18.380 6.455 -37.445 1.00 89.62 94 ILE A C 1
ATOM 719 O O . ILE A 1 94 ? 18.227 6.099 -38.608 1.00 89.62 94 ILE A O 1
ATOM 723 N N . SER A 1 95 ? 18.132 7.693 -37.018 1.00 86.44 95 SER A N 1
ATOM 724 C CA . SER A 1 95 ? 17.779 8.794 -37.917 1.00 86.44 95 SER A CA 1
ATOM 725 C C . SER A 1 95 ? 19.019 9.318 -38.640 1.00 86.44 95 SER A C 1
ATOM 727 O O . SER A 1 95 ? 20.128 9.263 -38.098 1.00 86.44 95 SER A O 1
ATOM 729 N N . ASP A 1 96 ? 18.820 9.915 -39.814 1.00 82.06 96 ASP A N 1
ATOM 730 C CA . ASP A 1 96 ? 19.877 10.548 -40.615 1.00 82.06 96 ASP A CA 1
ATOM 731 C C . ASP A 1 96 ? 20.599 11.683 -39.856 1.00 82.06 96 ASP A C 1
ATOM 733 O O . ASP A 1 96 ? 21.763 11.976 -40.120 1.00 82.06 96 ASP A O 1
ATOM 737 N N . ASP A 1 97 ? 19.943 12.262 -38.841 1.00 79.75 97 ASP A N 1
ATOM 738 C CA . ASP A 1 97 ? 20.499 13.285 -37.941 1.00 79.75 97 ASP A CA 1
ATOM 739 C C . ASP A 1 97 ? 21.467 12.721 -36.876 1.00 79.75 97 ASP A C 1
ATOM 741 O O . ASP A 1 97 ? 21.917 13.444 -35.983 1.00 79.75 97 ASP A O 1
ATOM 745 N N . GLY A 1 98 ? 21.749 11.414 -36.902 1.00 78.12 98 GLY A N 1
ATOM 746 C CA . GLY A 1 98 ? 22.605 10.729 -35.927 1.00 78.12 98 GLY A CA 1
ATOM 747 C C . GLY A 1 98 ? 21.931 10.458 -34.577 1.00 78.12 98 GLY A C 1
ATOM 748 O O . GLY A 1 98 ? 22.581 10.001 -33.635 1.00 78.12 98 GLY A O 1
ATOM 749 N N . GLN A 1 99 ? 20.627 10.719 -34.460 1.00 85.00 99 GLN A N 1
ATOM 750 C CA . GLN A 1 99 ? 19.850 10.374 -33.273 1.00 85.00 99 GLN A CA 1
ATOM 751 C C . GLN A 1 99 ? 19.412 8.910 -33.332 1.00 85.00 99 GLN A C 1
ATOM 753 O O . GLN A 1 99 ? 18.813 8.470 -34.311 1.00 85.00 99 GLN A O 1
ATOM 758 N N . ALA A 1 100 ? 19.675 8.166 -32.258 1.00 89.12 100 ALA A N 1
ATOM 759 C CA . ALA A 1 100 ? 19.214 6.794 -32.101 1.00 89.12 100 ALA A CA 1
ATOM 760 C C . ALA A 1 100 ? 18.011 6.730 -31.152 1.00 89.12 100 ALA A C 1
ATOM 762 O O . ALA A 1 100 ? 18.018 7.316 -30.064 1.00 89.12 100 ALA A O 1
ATOM 763 N N . ALA A 1 101 ? 16.992 5.978 -31.550 1.00 91.19 101 ALA A N 1
ATOM 764 C CA . ALA A 1 101 ? 15.805 5.691 -30.760 1.00 91.19 101 ALA A CA 1
ATOM 765 C C . ALA A 1 101 ? 15.524 4.185 -30.751 1.00 91.19 101 ALA A C 1
ATOM 767 O O . ALA A 1 101 ? 15.949 3.455 -31.638 1.00 91.19 101 ALA A O 1
ATOM 768 N N . VAL A 1 102 ? 14.805 3.696 -29.747 1.00 91.00 102 VAL A N 1
ATOM 769 C CA . VAL A 1 102 ? 14.384 2.296 -29.658 1.00 91.00 102 VAL A CA 1
ATOM 770 C C . VAL A 1 102 ? 12.879 2.246 -29.506 1.00 91.00 102 VAL A C 1
ATOM 772 O O . VAL A 1 102 ? 12.319 2.835 -28.581 1.00 91.00 102 VAL A O 1
ATOM 775 N N . SER A 1 103 ? 12.222 1.527 -30.411 1.00 89.00 103 SER A N 1
ATOM 776 C CA . SER A 1 103 ? 10.795 1.245 -30.321 1.00 89.00 103 SER A CA 1
ATOM 777 C C . SER A 1 103 ? 10.577 -0.046 -29.540 1.00 89.00 103 SER A C 1
ATOM 779 O O . SER A 1 103 ? 10.992 -1.127 -29.967 1.00 89.00 103 SER A O 1
ATOM 781 N N . ALA A 1 104 ? 9.941 0.055 -28.376 1.00 85.88 104 ALA A N 1
ATOM 782 C CA . ALA A 1 104 ? 9.590 -1.088 -27.545 1.00 85.88 104 ALA A CA 1
ATOM 783 C C . ALA A 1 104 ? 8.149 -0.947 -27.061 1.00 85.88 104 ALA A C 1
ATOM 785 O O . ALA A 1 104 ? 7.741 0.106 -26.574 1.00 85.88 104 ALA A O 1
ATOM 786 N N . ARG A 1 105 ? 7.368 -2.028 -27.205 1.00 82.94 105 ARG A N 1
ATOM 787 C CA . ARG A 1 105 ? 5.962 -2.100 -26.761 1.00 82.94 105 ARG A CA 1
ATOM 788 C C . ARG A 1 105 ? 5.089 -0.943 -27.291 1.00 82.94 105 ARG A C 1
ATOM 790 O O . ARG A 1 105 ? 4.172 -0.500 -26.611 1.00 82.94 105 ARG A O 1
ATOM 797 N N . GLY A 1 106 ? 5.374 -0.462 -28.506 1.00 81.94 106 GLY A N 1
ATOM 798 C CA . GLY A 1 106 ? 4.610 0.599 -29.174 1.00 81.94 106 GLY A CA 1
ATOM 799 C C . GLY A 1 106 ? 5.006 2.033 -28.806 1.00 81.94 106 GLY A C 1
ATOM 800 O O . GLY A 1 106 ? 4.348 2.962 -29.264 1.00 81.94 106 GLY A O 1
ATOM 801 N N . VAL A 1 107 ? 6.070 2.231 -28.019 1.00 85.94 107 VAL A N 1
ATOM 802 C CA . VAL A 1 107 ? 6.595 3.559 -27.658 1.00 85.94 107 VAL A CA 1
ATOM 803 C C . VAL A 1 107 ? 8.042 3.692 -28.124 1.00 85.94 107 VAL A C 1
ATOM 805 O O . VAL A 1 107 ? 8.822 2.744 -28.020 1.00 85.94 107 VAL A O 1
ATOM 808 N N . CYS A 1 108 ? 8.395 4.869 -28.644 1.00 88.00 108 CYS A N 1
ATOM 809 C CA . CYS A 1 108 ? 9.756 5.207 -29.052 1.00 88.00 108 CYS A CA 1
ATOM 810 C C . CYS A 1 108 ? 10.486 5.947 -27.928 1.00 88.00 108 CYS A C 1
ATOM 812 O O . CYS A 1 108 ? 9.996 6.953 -27.419 1.00 88.00 108 CYS A O 1
ATOM 814 N N . TRP A 1 109 ? 11.677 5.464 -27.590 1.00 89.62 109 TRP A N 1
ATOM 815 C CA . TRP A 1 109 ? 12.527 5.996 -26.526 1.00 89.62 109 TRP A CA 1
ATOM 816 C C . TRP A 1 109 ? 13.857 6.463 -27.105 1.00 89.62 109 TRP A C 1
ATOM 818 O O . TRP A 1 109 ? 14.432 5.761 -27.932 1.00 89.62 109 TRP A O 1
ATOM 828 N N . GLY A 1 110 ? 14.387 7.606 -26.669 1.00 89.88 110 GLY A N 1
ATOM 829 C CA . GLY A 1 110 ? 15.730 8.032 -27.089 1.00 89.88 110 GLY A CA 1
ATOM 830 C C . GLY A 1 110 ? 16.817 7.132 -26.491 1.00 89.88 110 GLY A C 1
ATOM 831 O O . GLY A 1 110 ? 16.671 6.662 -25.366 1.00 89.88 110 GLY A O 1
ATOM 832 N N . VAL A 1 111 ? 17.919 6.893 -27.195 1.00 91.25 111 VAL A N 1
ATOM 833 C CA . VAL A 1 111 ? 19.051 6.102 -26.677 1.00 91.25 111 VAL A CA 1
ATOM 834 C C . VAL A 1 111 ? 20.125 7.037 -26.122 1.00 91.25 111 VAL A C 1
ATOM 836 O O . VAL A 1 111 ? 20.523 7.983 -26.795 1.00 91.25 111 VAL A O 1
ATOM 839 N N . VAL A 1 112 ? 20.607 6.790 -24.897 1.00 83.88 112 VAL A N 1
ATOM 840 C CA . VAL A 1 112 ? 21.713 7.585 -24.308 1.00 83.88 112 VAL A CA 1
ATOM 841 C C . VAL A 1 112 ? 23.074 7.122 -24.809 1.00 83.88 112 VAL A C 1
ATOM 843 O O . VAL A 1 112 ? 23.923 7.951 -25.118 1.00 83.88 112 VAL A O 1
ATOM 846 N N . SER A 1 113 ? 23.272 5.806 -24.887 1.00 80.00 113 SER A N 1
ATOM 847 C CA . SER A 1 113 ? 24.592 5.211 -25.089 1.00 80.00 113 SER A CA 1
ATOM 848 C C . SER A 1 113 ? 24.556 4.208 -26.234 1.00 80.00 113 SER A C 1
ATOM 850 O O . SER A 1 113 ? 24.508 2.997 -26.016 1.00 80.00 113 SER A O 1
ATOM 852 N N . LEU A 1 114 ? 24.587 4.713 -27.471 1.00 83.31 114 LEU A N 1
ATOM 853 C CA . LEU A 1 114 ? 24.739 3.859 -28.653 1.00 83.31 114 LEU A CA 1
ATOM 854 C C . LEU A 1 114 ? 26.104 3.147 -28.657 1.00 83.31 114 LEU A C 1
ATOM 856 O O . LEU A 1 114 ? 26.245 2.081 -29.250 1.00 83.31 114 LEU A O 1
ATOM 860 N N . ASP A 1 115 ? 27.085 3.695 -27.931 1.00 83.31 115 ASP A N 1
ATOM 861 C CA . ASP A 1 115 ? 28.441 3.152 -27.858 1.00 83.31 115 ASP A CA 1
ATOM 862 C C . ASP A 1 115 ? 28.561 1.799 -27.161 1.00 83.31 115 ASP A C 1
ATOM 864 O O . ASP A 1 115 ? 29.542 1.084 -27.355 1.00 83.31 115 ASP A O 1
ATOM 868 N N . VAL A 1 116 ? 27.536 1.412 -26.401 1.00 85.19 116 VAL A N 1
ATOM 869 C CA . VAL A 1 116 ? 27.444 0.087 -25.776 1.00 85.19 116 VAL A CA 1
ATOM 870 C C . VAL A 1 116 ? 27.253 -1.014 -26.829 1.00 85.19 116 VAL A C 1
ATOM 872 O O . VAL A 1 116 ? 27.601 -2.171 -26.585 1.00 85.19 116 VAL A O 1
ATOM 875 N N . LEU A 1 117 ? 26.735 -0.667 -28.013 1.00 85.31 117 LEU A N 1
ATOM 876 C CA . LEU A 1 117 ? 26.605 -1.592 -29.131 1.00 85.31 117 LEU A CA 1
ATOM 877 C C . LEU A 1 117 ? 27.877 -1.599 -30.000 1.00 85.31 117 LEU A C 1
ATOM 879 O O . LEU A 1 117 ? 28.386 -0.529 -30.366 1.00 85.31 117 LEU A O 1
ATOM 883 N N . PRO A 1 118 ? 28.350 -2.788 -30.420 1.00 85.12 118 PRO A N 1
ATOM 884 C CA . PRO A 1 118 ? 29.344 -2.913 -31.484 1.00 85.12 118 PRO A CA 1
ATOM 885 C C . PRO A 1 118 ? 28.887 -2.177 -32.748 1.00 85.12 118 PRO A C 1
ATOM 887 O O . PRO A 1 118 ? 27.697 -2.170 -33.050 1.00 85.12 118 PRO A O 1
ATOM 890 N N . GLU A 1 119 ? 29.804 -1.607 -33.533 1.00 82.38 119 GLU A N 1
ATOM 891 C CA . GLU A 1 119 ? 29.447 -0.904 -34.781 1.00 82.38 119 GLU A CA 1
ATOM 892 C C . GLU A 1 119 ? 28.658 -1.790 -35.758 1.00 82.38 119 GLU A C 1
ATOM 894 O O . GLU A 1 119 ? 27.701 -1.330 -36.374 1.00 82.38 119 GLU A O 1
ATOM 899 N N . ALA A 1 120 ? 28.976 -3.088 -35.814 1.00 81.88 120 ALA A N 1
ATOM 900 C CA . ALA A 1 120 ? 28.240 -4.081 -36.603 1.00 81.88 120 ALA A CA 1
ATOM 901 C C . ALA A 1 120 ? 26.763 -4.248 -36.180 1.00 81.88 120 ALA A C 1
ATOM 903 O O . ALA A 1 120 ? 25.955 -4.816 -36.917 1.00 81.88 120 ALA A O 1
ATOM 904 N N . ASP A 1 121 ? 26.404 -3.765 -34.991 1.00 82.88 121 ASP A N 1
ATOM 905 C CA . ASP A 1 121 ? 25.068 -3.844 -34.416 1.00 82.88 121 ASP A CA 1
ATOM 906 C C . ASP A 1 121 ? 24.325 -2.499 -34.456 1.00 82.88 121 ASP A C 1
ATOM 908 O O . ASP A 1 121 ? 23.137 -2.445 -34.140 1.00 82.88 121 ASP A O 1
ATOM 912 N N . ARG A 1 122 ? 24.969 -1.420 -34.912 1.00 87.00 122 ARG A N 1
ATOM 913 C CA . ARG A 1 122 ? 24.358 -0.089 -35.071 1.00 87.00 122 ARG A CA 1
ATOM 914 C C . ARG A 1 122 ? 23.651 0.022 -36.422 1.00 87.00 122 ARG A C 1
ATOM 916 O O . ARG A 1 122 ? 24.010 0.839 -37.261 1.00 87.00 122 ARG A O 1
ATOM 923 N N . ILE A 1 123 ? 22.666 -0.844 -36.634 1.00 86.31 123 ILE A N 1
ATOM 924 C CA . ILE A 1 123 ? 21.899 -0.919 -37.880 1.00 86.31 123 ILE A CA 1
ATOM 925 C C . ILE A 1 123 ? 20.436 -0.605 -37.571 1.00 86.31 123 ILE A C 1
ATOM 927 O O . ILE A 1 123 ? 19.871 -1.138 -36.611 1.00 86.31 123 ILE A O 1
ATOM 931 N N . ASP A 1 124 ? 19.827 0.244 -38.397 1.00 88.81 124 ASP A N 1
ATOM 932 C CA . ASP A 1 124 ? 18.392 0.519 -38.354 1.00 88.81 124 ASP A CA 1
ATOM 933 C C . ASP A 1 124 ? 17.584 -0.787 -38.504 1.00 88.81 124 ASP A C 1
ATOM 935 O O .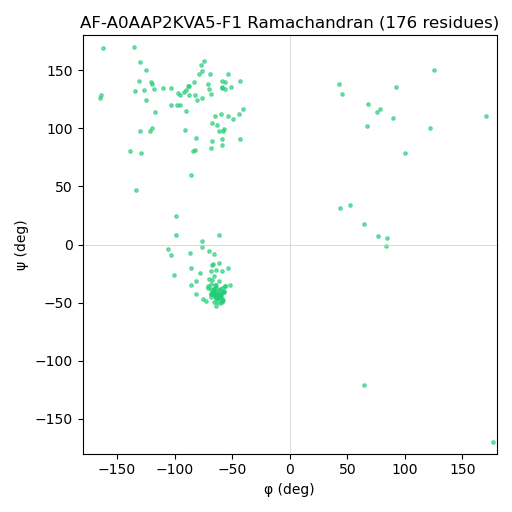 ASP A 1 124 ? 17.907 -1.662 -39.312 1.00 88.81 124 ASP A O 1
ATOM 939 N N . GLY A 1 125 ? 16.571 -0.969 -37.659 1.00 85.94 125 GLY A N 1
ATOM 940 C CA . GLY A 1 125 ? 15.756 -2.183 -37.602 1.00 85.94 125 GLY A CA 1
ATOM 941 C C . GLY A 1 125 ? 16.344 -3.333 -36.774 1.00 85.94 125 GLY A C 1
ATOM 942 O O . GLY A 1 125 ? 15.695 -4.377 -36.635 1.00 85.94 125 GLY A O 1
ATOM 943 N N . LYS A 1 126 ? 17.542 -3.193 -36.186 1.00 88.88 126 LYS A N 1
ATOM 944 C CA . LYS A 1 126 ? 18.128 -4.264 -35.365 1.00 88.88 126 LYS A CA 1
ATOM 945 C C . LYS A 1 126 ? 17.391 -4.422 -34.035 1.00 88.88 126 LYS A C 1
ATOM 947 O O . LYS A 1 126 ? 17.066 -3.450 -33.359 1.00 88.88 126 LYS A O 1
ATOM 952 N N . THR A 1 127 ? 17.157 -5.668 -33.620 1.00 88.81 127 THR A N 1
ATOM 953 C CA . THR A 1 127 ? 16.623 -5.951 -32.281 1.00 88.81 127 THR A CA 1
ATOM 954 C C . THR A 1 127 ? 17.713 -5.791 -31.227 1.00 88.81 127 THR A C 1
ATOM 956 O O . THR A 1 127 ? 18.760 -6.431 -31.316 1.00 88.81 127 THR A O 1
ATOM 959 N N . VAL A 1 128 ? 17.440 -4.974 -30.215 1.00 89.81 128 VAL A N 1
ATOM 960 C CA . VAL A 1 128 ? 18.347 -4.670 -29.104 1.00 89.81 128 VAL A CA 1
ATOM 961 C C . VAL A 1 128 ? 17.671 -4.974 -27.770 1.00 89.81 128 VAL A C 1
ATOM 963 O O . VAL A 1 128 ? 16.443 -4.912 -27.648 1.00 89.81 128 VAL A O 1
ATOM 966 N N . GLU A 1 129 ? 18.468 -5.338 -26.769 1.00 89.19 129 GLU A N 1
ATOM 967 C CA . GLU A 1 129 ? 17.983 -5.535 -25.403 1.00 89.19 129 GLU A CA 1
ATOM 968 C C . GLU A 1 129 ? 18.118 -4.236 -24.607 1.00 89.19 129 GLU A C 1
ATOM 970 O O . GLU A 1 129 ? 19.163 -3.589 -24.611 1.00 89.19 129 GLU A O 1
ATOM 975 N N . ILE A 1 130 ? 17.042 -3.851 -23.927 1.00 88.56 130 ILE A N 1
ATOM 976 C CA . ILE A 1 130 ? 16.983 -2.688 -23.043 1.00 88.56 130 ILE A CA 1
ATOM 977 C C . ILE A 1 130 ? 17.235 -3.190 -21.626 1.00 88.56 130 ILE A C 1
ATOM 979 O O . ILE A 1 130 ? 16.474 -4.020 -21.129 1.00 88.56 130 ILE A O 1
ATOM 983 N N . GLU A 1 131 ? 18.285 -2.686 -20.984 1.00 86.81 131 GLU A N 1
ATOM 984 C CA . GLU A 1 131 ? 18.636 -3.026 -19.604 1.00 86.81 131 GLU A CA 1
ATOM 985 C C . GLU A 1 131 ? 17.707 -2.322 -18.613 1.00 86.81 131 GLU A C 1
ATOM 987 O O . GLU A 1 131 ? 17.191 -2.937 -17.682 1.00 86.81 131 GLU A O 1
ATOM 992 N N . ARG A 1 132 ? 17.492 -1.020 -18.824 1.00 85.19 132 ARG A N 1
ATOM 993 C CA . ARG A 1 132 ? 16.644 -0.159 -17.993 1.00 85.19 132 ARG A CA 1
ATOM 994 C C . ARG A 1 132 ? 16.275 1.123 -18.736 1.00 85.19 132 ARG A C 1
ATOM 996 O O . ARG A 1 132 ? 16.858 1.442 -19.771 1.00 85.19 132 ARG A O 1
ATOM 1003 N N . PHE A 1 133 ? 15.336 1.876 -18.177 1.00 85.50 133 PHE A N 1
ATOM 1004 C CA . PHE A 1 133 ? 14.983 3.214 -18.646 1.00 85.50 133 PHE A CA 1
ATOM 1005 C C . PHE A 1 133 ? 15.439 4.259 -17.626 1.00 85.50 133 PHE A C 1
ATOM 1007 O O . PHE A 1 133 ? 15.228 4.093 -16.426 1.00 85.50 133 PHE A O 1
ATOM 1014 N N . GLU A 1 134 ? 16.051 5.338 -18.106 1.00 83.50 134 GLU A N 1
ATOM 1015 C CA . GLU A 1 134 ? 16.462 6.493 -17.305 1.00 83.50 134 GLU A CA 1
ATOM 1016 C C . GLU A 1 134 ? 15.732 7.735 -17.835 1.00 83.50 134 GLU A C 1
ATOM 1018 O O . GLU A 1 134 ? 16.078 8.305 -18.873 1.00 83.50 134 GLU A O 1
ATOM 1023 N N . GLY A 1 135 ? 14.657 8.136 -17.150 1.00 83.00 135 GLY A N 1
ATOM 1024 C CA . GLY A 1 135 ? 13.779 9.214 -17.609 1.00 83.00 135 GLY A CA 1
ATOM 1025 C C . GLY A 1 135 ? 13.073 8.854 -18.921 1.00 83.00 135 GLY A C 1
ATOM 1026 O O . GLY A 1 135 ? 12.357 7.861 -18.988 1.00 83.00 135 GLY A O 1
ATOM 1027 N N . ASN A 1 136 ? 13.277 9.659 -19.969 1.00 83.44 136 ASN A N 1
ATOM 1028 C CA . ASN A 1 136 ? 12.704 9.426 -21.304 1.00 83.44 136 ASN A CA 1
ATOM 1029 C C . ASN A 1 136 ? 13.694 8.754 -22.277 1.00 83.44 136 ASN A C 1
ATOM 1031 O O . ASN A 1 136 ? 13.638 8.958 -23.493 1.00 83.44 136 ASN A O 1
ATOM 1035 N N . ARG A 1 137 ? 14.676 8.025 -21.738 1.00 86.12 137 ARG A N 1
ATOM 1036 C CA . ARG A 1 137 ? 15.738 7.394 -22.519 1.00 86.12 137 ARG A CA 1
ATOM 1037 C C . ARG A 1 137 ? 15.921 5.927 -22.134 1.00 86.12 137 ARG A C 1
ATOM 1039 O O . ARG A 1 137 ? 15.863 5.572 -20.960 1.00 86.12 137 ARG A O 1
ATOM 1046 N N . ALA A 1 138 ? 16.158 5.082 -23.131 1.00 88.31 138 ALA A N 1
ATOM 1047 C CA . ALA A 1 138 ? 16.474 3.672 -22.961 1.00 88.31 138 ALA A CA 1
ATOM 1048 C C . ALA A 1 138 ? 17.992 3.477 -22.837 1.00 88.31 138 ALA A C 1
ATOM 1050 O O . ALA A 1 138 ? 18.773 4.004 -23.639 1.00 88.31 138 ALA A O 1
ATOM 1051 N N . VAL A 1 139 ? 18.402 2.694 -21.840 1.00 88.25 139 VAL A N 1
ATOM 1052 C CA . VAL A 1 139 ? 19.779 2.224 -21.667 1.00 88.25 139 VAL A CA 1
ATOM 1053 C C . VAL A 1 139 ? 19.862 0.812 -22.232 1.00 88.25 139 VAL A C 1
ATOM 1055 O O . VAL A 1 139 ? 19.135 -0.087 -21.804 1.00 88.25 139 VAL A O 1
ATOM 1058 N N . LEU A 1 140 ? 20.719 0.629 -23.231 1.00 89.88 140 LEU A N 1
ATOM 1059 C CA . LEU A 1 140 ? 20.883 -0.641 -23.928 1.00 89.88 140 LEU A CA 1
ATOM 1060 C C . LEU A 1 140 ? 21.819 -1.570 -23.161 1.00 89.88 140 LEU A C 1
ATOM 1062 O O . LEU A 1 140 ? 22.855 -1.135 -22.662 1.00 89.88 140 LEU A O 1
ATOM 1066 N N . ALA A 1 141 ? 21.470 -2.852 -23.117 1.00 85.50 141 ALA A N 1
ATOM 1067 C CA . ALA A 1 141 ? 22.365 -3.895 -22.649 1.00 85.50 141 ALA A CA 1
ATOM 1068 C C . ALA A 1 141 ? 23.366 -4.251 -23.757 1.00 85.50 141 ALA A C 1
ATOM 1070 O O . ALA A 1 141 ? 23.027 -4.259 -24.945 1.00 85.50 141 ALA A O 1
ATOM 1071 N N . MET A 1 142 ? 24.591 -4.611 -23.370 1.00 79.81 142 MET A N 1
ATOM 1072 C CA . MET A 1 142 ? 25.530 -5.214 -24.314 1.00 79.81 142 MET A CA 1
ATOM 1073 C C . MET A 1 142 ? 24.920 -6.497 -24.892 1.00 79.81 142 MET A C 1
ATOM 1075 O O . MET A 1 142 ? 24.387 -7.308 -24.124 1.00 79.81 142 MET A O 1
ATOM 1079 N N . PRO A 1 143 ? 25.024 -6.726 -26.214 1.00 72.56 143 PRO A N 1
ATOM 1080 C CA . PRO A 1 143 ? 24.553 -7.960 -26.812 1.00 72.56 143 PRO A CA 1
ATOM 1081 C C . PRO A 1 143 ? 25.326 -9.108 -26.170 1.00 72.56 143 PRO A C 1
ATOM 1083 O O . PRO A 1 143 ? 26.540 -9.252 -26.341 1.00 72.56 143 PRO A O 1
ATOM 1086 N N . ARG A 1 144 ? 24.630 -9.937 -25.388 1.00 66.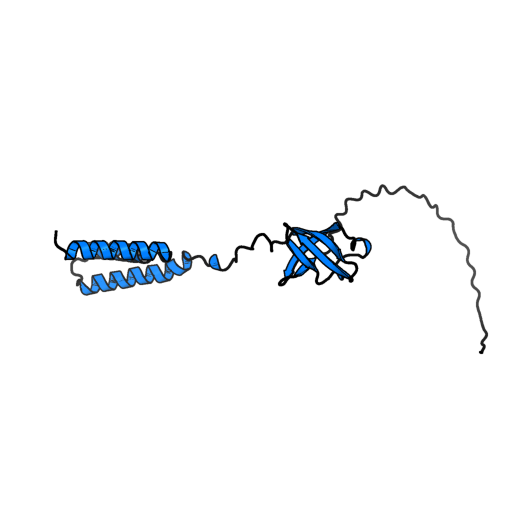44 144 ARG A N 1
ATOM 1087 C CA . ARG A 1 144 ? 25.219 -11.182 -24.911 1.00 66.44 144 ARG A CA 1
ATOM 1088 C C . ARG A 1 144 ? 25.458 -12.027 -26.149 1.00 66.44 144 ARG A C 1
ATOM 1090 O O . ARG A 1 144 ? 24.503 -12.490 -26.768 1.00 66.44 144 ARG A O 1
ATOM 1097 N N . PHE A 1 145 ? 26.723 -12.222 -26.514 1.00 57.38 145 PHE A N 1
ATOM 1098 C CA . PHE A 1 145 ? 27.107 -13.205 -27.517 1.00 57.38 145 PHE A CA 1
ATOM 1099 C C . PHE A 1 145 ? 26.630 -14.578 -27.035 1.00 57.38 145 PHE A C 1
ATOM 1101 O O . PHE A 1 145 ? 27.329 -15.294 -26.318 1.00 57.38 145 PHE A O 1
ATOM 1108 N N . THR A 1 146 ? 25.413 -14.964 -27.411 1.00 52.62 146 THR A N 1
ATOM 1109 C CA . THR A 1 146 ? 24.962 -16.346 -27.329 1.00 52.62 146 THR A CA 1
ATOM 1110 C C . THR A 1 146 ? 25.787 -17.123 -28.338 1.00 52.62 146 THR A C 1
ATOM 1112 O O . THR A 1 146 ? 25.428 -17.237 -29.510 1.00 52.62 146 THR A O 1
ATOM 1115 N N . GLY A 1 147 ? 26.932 -17.624 -27.879 1.00 49.19 147 GLY A N 1
ATOM 1116 C CA . GLY A 1 147 ? 27.765 -18.576 -28.589 1.00 49.19 147 GLY A CA 1
ATOM 1117 C C . GLY A 1 147 ? 26.970 -19.842 -28.890 1.00 49.19 147 GLY A C 1
ATOM 1118 O O . GLY A 1 147 ? 27.009 -20.820 -28.150 1.00 49.19 147 GLY A O 1
ATOM 1119 N N . ARG A 1 148 ? 26.235 -19.827 -29.999 1.00 46.81 148 ARG A N 1
ATOM 1120 C CA . ARG A 1 148 ? 25.784 -21.026 -30.703 1.00 46.81 148 ARG A CA 1
ATOM 1121 C C . ARG A 1 148 ? 26.038 -20.864 -32.199 1.00 46.81 148 ARG A C 1
ATOM 1123 O O . ARG A 1 148 ? 25.200 -21.178 -33.031 1.00 46.81 148 ARG A O 1
ATOM 1130 N N . GLY A 1 149 ? 27.241 -20.408 -32.533 1.00 41.38 149 GLY A N 1
ATOM 1131 C CA . GLY A 1 149 ? 27.880 -20.754 -33.791 1.00 41.38 149 GLY A CA 1
ATOM 1132 C C . GLY A 1 149 ? 28.712 -22.007 -33.555 1.00 41.38 149 GLY A C 1
ATOM 1133 O O . GLY A 1 149 ? 29.819 -21.916 -33.039 1.00 41.38 149 GLY A O 1
ATOM 1134 N N . LYS A 1 150 ? 28.198 -23.190 -33.915 1.00 40.44 150 LYS A N 1
ATOM 1135 C CA . LYS A 1 150 ? 29.089 -24.302 -34.264 1.00 40.44 150 LYS A CA 1
ATOM 1136 C C . LYS A 1 150 ? 29.763 -23.901 -35.573 1.00 40.44 150 LYS A C 1
ATOM 1138 O O . LYS A 1 150 ? 29.297 -24.271 -36.648 1.00 40.44 150 LYS A O 1
ATOM 1143 N N . THR A 1 151 ? 30.830 -23.117 -35.497 1.00 42.91 151 THR A N 1
ATOM 1144 C CA . THR A 1 151 ? 31.814 -23.074 -36.571 1.00 42.91 151 THR A CA 1
ATOM 1145 C C . THR A 1 151 ? 32.399 -24.474 -36.642 1.00 42.91 151 THR A C 1
ATOM 1147 O O . THR A 1 151 ? 33.170 -24.912 -35.792 1.00 42.91 151 THR A O 1
ATOM 1150 N N . LYS A 1 152 ? 31.938 -25.227 -37.639 1.00 36.09 152 LYS A N 1
ATOM 1151 C CA . LYS A 1 152 ? 32.640 -26.394 -38.144 1.00 36.09 152 LYS A CA 1
ATOM 1152 C C . LYS A 1 152 ? 34.002 -25.855 -38.581 1.00 36.09 152 LYS A C 1
ATOM 1154 O O . LYS A 1 152 ? 34.092 -25.216 -39.626 1.00 36.09 152 LYS A O 1
ATOM 1159 N N . CYS A 1 153 ? 35.016 -26.001 -37.731 1.00 38.72 153 CYS A N 1
ATOM 1160 C CA . CYS A 1 153 ? 36.398 -25.772 -38.113 1.00 38.72 153 CYS A CA 1
ATOM 1161 C C . CYS A 1 153 ? 36.666 -26.705 -39.291 1.00 38.72 153 CYS A C 1
ATOM 1163 O O . CYS A 1 153 ? 36.833 -27.908 -39.109 1.00 38.72 153 CYS A O 1
ATOM 1165 N N . HIS A 1 154 ? 36.613 -26.166 -40.509 1.00 40.66 154 HIS A N 1
ATOM 1166 C CA . HIS A 1 154 ? 37.275 -26.805 -41.624 1.00 40.66 154 HIS A CA 1
ATOM 1167 C C . HIS A 1 154 ? 38.762 -26.678 -41.328 1.00 40.66 154 HIS A C 1
ATOM 1169 O O . HIS A 1 154 ? 39.347 -25.600 -41.367 1.00 40.66 154 HIS A O 1
ATOM 1175 N N . GLU A 1 155 ? 39.291 -27.816 -40.913 1.00 43.56 155 GLU A N 1
ATOM 1176 C CA . GLU A 1 155 ? 40.681 -28.195 -40.794 1.00 43.56 155 GLU A CA 1
ATOM 1177 C C . GLU A 1 155 ? 41.463 -27.723 -42.028 1.00 43.56 155 GLU A C 1
ATOM 1179 O O . GLU A 1 155 ? 41.540 -28.400 -43.051 1.00 43.56 155 GLU A O 1
ATOM 1184 N N . ALA A 1 156 ? 42.005 -26.509 -41.950 1.00 40.06 156 ALA A N 1
ATOM 1185 C CA . ALA A 1 156 ? 43.081 -26.073 -42.818 1.00 40.06 156 ALA A CA 1
ATOM 1186 C C . ALA A 1 156 ? 44.372 -26.636 -42.222 1.00 40.06 156 ALA A C 1
ATOM 1188 O O . ALA A 1 156 ? 44.988 -26.054 -41.331 1.00 40.06 156 ALA A O 1
ATOM 1189 N N . VAL A 1 157 ? 44.721 -27.828 -42.699 1.00 46.88 157 VAL A N 1
ATOM 1190 C CA . VAL A 1 157 ? 46.036 -28.444 -42.551 1.00 46.88 157 VAL A CA 1
ATOM 1191 C C . VAL A 1 157 ? 47.082 -27.449 -43.053 1.00 46.88 157 VAL A C 1
ATOM 1193 O O . VAL A 1 157 ? 47.170 -27.188 -44.251 1.00 46.88 157 VAL A O 1
ATOM 1196 N N . ILE A 1 158 ? 47.884 -26.898 -42.144 1.00 44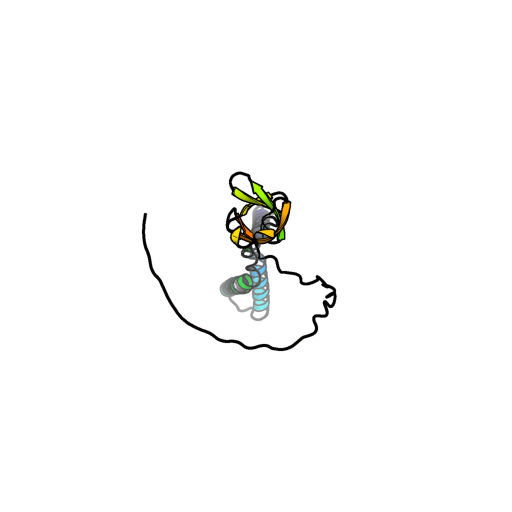.03 158 ILE A N 1
ATOM 1197 C CA . ILE A 1 158 ? 49.157 -26.264 -42.490 1.00 44.03 158 ILE A CA 1
ATOM 1198 C C . ILE A 1 158 ? 50.244 -27.007 -41.721 1.00 44.03 158 ILE A C 1
ATOM 1200 O O . ILE A 1 158 ? 50.472 -26.798 -40.531 1.00 44.03 158 ILE A O 1
ATOM 1204 N N . THR A 1 159 ? 50.869 -27.934 -42.440 1.00 39.25 159 THR A N 1
ATOM 1205 C CA . THR A 1 159 ? 52.097 -28.646 -42.086 1.00 39.25 159 THR A CA 1
ATOM 1206 C C . THR A 1 159 ? 53.240 -27.658 -41.806 1.00 39.25 159 THR A C 1
ATOM 1208 O O . THR A 1 159 ? 53.398 -26.699 -42.564 1.00 39.25 159 THR A O 1
ATOM 1211 N N . PRO A 1 160 ? 54.086 -27.887 -40.783 1.00 43.78 160 PRO A N 1
ATOM 1212 C CA . PRO A 1 160 ? 55.252 -27.056 -40.523 1.00 43.78 160 PRO A CA 1
ATOM 1213 C C . PRO A 1 160 ? 56.475 -27.558 -41.311 1.00 43.78 160 PRO A C 1
ATOM 1215 O O . PRO A 1 160 ? 56.852 -28.724 -41.220 1.00 43.78 160 PRO A O 1
ATOM 1218 N N . ALA A 1 161 ? 57.135 -26.656 -42.035 1.00 40.84 161 ALA A N 1
ATOM 1219 C CA . ALA A 1 161 ? 58.523 -26.797 -42.481 1.00 40.84 161 ALA A CA 1
ATOM 1220 C C . ALA A 1 161 ? 59.233 -25.491 -42.083 1.00 40.84 161 ALA A C 1
ATOM 1222 O O . ALA A 1 161 ? 58.899 -24.420 -42.571 1.00 40.84 161 ALA A O 1
ATOM 1223 N N . ALA A 1 162 ? 59.939 -25.491 -40.955 1.00 40.56 162 ALA A N 1
ATOM 1224 C CA . ALA A 1 162 ? 61.383 -25.711 -40.888 1.00 40.56 162 ALA A CA 1
ATOM 1225 C C . ALA A 1 162 ? 62.197 -24.579 -41.544 1.00 40.56 162 ALA A C 1
ATOM 1227 O O . ALA A 1 162 ? 62.337 -24.527 -42.756 1.00 40.56 162 ALA A O 1
ATOM 1228 N N . ALA A 1 163 ? 62.738 -23.730 -40.659 1.00 44.03 163 ALA A N 1
ATOM 1229 C CA . ALA A 1 163 ? 64.061 -23.100 -40.668 1.00 44.03 163 ALA A CA 1
ATOM 1230 C C . ALA A 1 163 ? 64.598 -22.470 -41.968 1.00 44.03 163 ALA A C 1
ATOM 1232 O O . ALA A 1 163 ? 64.791 -23.151 -42.961 1.00 44.03 163 ALA A O 1
ATOM 1233 N N . VAL A 1 164 ? 65.055 -21.215 -41.871 1.00 46.50 164 VAL A N 1
ATOM 1234 C CA . VAL A 1 164 ? 66.450 -20.833 -42.167 1.00 46.50 164 VAL A CA 1
ATOM 1235 C C . VAL A 1 164 ? 66.719 -19.430 -41.603 1.00 46.50 164 VAL A C 1
ATOM 1237 O O . VAL A 1 164 ? 66.000 -18.469 -41.856 1.00 46.50 164 VAL A O 1
ATOM 1240 N N . LEU A 1 165 ? 67.774 -19.365 -40.795 1.00 48.53 165 LEU A N 1
ATOM 1241 C CA . LEU A 1 165 ? 68.465 -18.179 -40.299 1.00 48.53 165 LEU A CA 1
ATOM 1242 C C . LEU A 1 165 ? 69.011 -17.317 -41.448 1.00 48.53 165 LEU A C 1
ATOM 1244 O O . LEU A 1 165 ? 69.672 -17.873 -42.323 1.00 48.53 165 LEU A O 1
ATOM 1248 N N . LYS A 1 166 ? 68.939 -15.982 -41.341 1.00 41.91 166 LYS A N 1
ATOM 1249 C CA . LYS A 1 166 ? 70.151 -15.145 -41.440 1.00 41.91 166 LYS A CA 1
ATOM 1250 C C . LYS A 1 166 ? 69.944 -13.720 -40.924 1.00 41.91 166 LYS A C 1
ATOM 1252 O O . LYS A 1 166 ? 69.008 -13.031 -41.309 1.00 41.91 166 LYS A O 1
ATOM 1257 N N . ALA A 1 167 ? 70.858 -13.330 -40.046 1.00 48.56 167 ALA A N 1
ATOM 1258 C CA . ALA A 1 167 ? 71.128 -11.973 -39.609 1.00 48.56 167 ALA A CA 1
ATOM 1259 C C . ALA A 1 167 ? 71.908 -11.189 -40.678 1.00 48.56 167 ALA A C 1
ATOM 1261 O O . ALA A 1 167 ? 72.703 -11.799 -41.387 1.00 48.56 167 ALA A O 1
ATOM 1262 N N . ASP A 1 168 ? 71.694 -9.874 -40.740 1.00 46.09 168 ASP A N 1
ATOM 1263 C CA . ASP A 1 168 ? 72.679 -8.787 -40.949 1.00 46.09 168 ASP A CA 1
ATOM 1264 C C . ASP A 1 168 ? 71.859 -7.497 -41.165 1.00 46.09 168 ASP A C 1
AT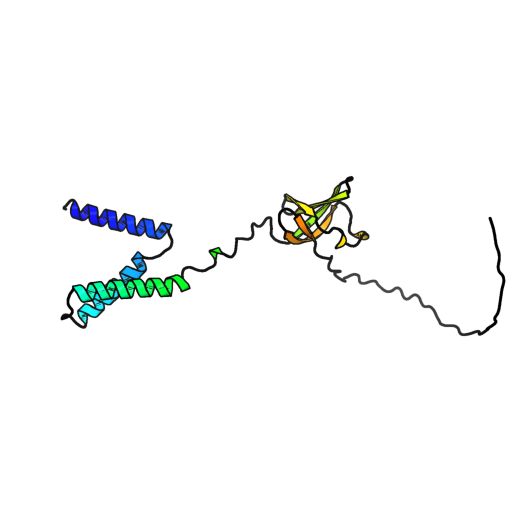OM 1266 O O . ASP A 1 168 ? 70.960 -7.476 -41.997 1.00 46.09 168 ASP A O 1
ATOM 1270 N N . SER A 1 169 ? 71.855 -6.524 -40.257 1.00 48.38 169 SER A N 1
ATOM 1271 C CA . SER A 1 169 ? 72.894 -5.539 -39.928 1.00 48.38 169 SER A CA 1
ATOM 1272 C C . SER A 1 169 ? 72.758 -4.224 -40.701 1.00 48.38 169 SER A C 1
ATOM 1274 O O . SER A 1 169 ? 72.546 -4.176 -41.903 1.00 48.38 169 SER A O 1
ATOM 1276 N N . SER A 1 170 ? 72.926 -3.167 -39.908 1.00 49.09 170 SER A N 1
ATOM 1277 C CA . SER A 1 170 ? 73.549 -1.891 -40.236 1.00 49.09 170 SER A CA 1
ATOM 1278 C C . SER A 1 170 ? 72.893 -0.917 -41.226 1.00 49.09 170 SER A C 1
ATOM 1280 O O . SER A 1 170 ? 72.828 -1.132 -42.426 1.00 49.09 170 SER A O 1
ATOM 1282 N N . GLN A 1 171 ? 72.645 0.267 -40.652 1.00 47.59 171 GLN A N 1
ATOM 1283 C CA . GLN A 1 171 ? 73.155 1.559 -41.123 1.00 47.59 171 GLN A CA 1
ATOM 1284 C C . GLN A 1 171 ? 72.518 2.221 -42.356 1.00 47.59 171 GLN A C 1
ATOM 1286 O O . GLN A 1 171 ? 72.746 1.848 -43.497 1.00 47.59 171 GLN A O 1
ATOM 1291 N N . ASP A 1 172 ? 71.890 3.365 -42.075 1.00 45.19 172 ASP A N 1
ATOM 1292 C CA . ASP A 1 172 ? 72.427 4.716 -42.339 1.00 45.19 172 ASP A CA 1
ATOM 1293 C C . ASP A 1 172 ? 71.513 5.617 -43.175 1.00 45.19 172 ASP A C 1
ATOM 1295 O O . ASP A 1 172 ? 70.800 5.174 -44.070 1.00 45.19 172 ASP A O 1
ATOM 1299 N N . GLY A 1 173 ? 71.636 6.918 -42.909 1.00 45.50 173 GLY A N 1
ATOM 1300 C CA . GLY A 1 173 ? 71.453 7.932 -43.944 1.00 45.50 173 GLY A CA 1
ATOM 1301 C C . GLY A 1 173 ? 70.105 8.644 -43.992 1.00 45.50 173 GLY A C 1
ATOM 1302 O O . GLY A 1 173 ? 69.279 8.378 -44.851 1.00 45.50 173 GLY A O 1
ATOM 1303 N N . GLY A 1 174 ? 69.935 9.607 -43.084 1.00 44.31 174 GLY A N 1
ATOM 1304 C CA . GLY A 1 174 ? 69.864 11.039 -43.411 1.00 44.31 174 GLY A CA 1
ATOM 1305 C C . GLY A 1 174 ? 69.055 11.553 -44.615 1.00 44.31 174 GLY A C 1
ATOM 1306 O O . GLY A 1 174 ? 69.253 11.147 -45.751 1.00 44.31 174 GLY A O 1
ATOM 1307 N N . GLY A 1 175 ? 68.346 12.661 -44.366 1.00 43.94 175 GLY A N 1
ATOM 1308 C CA . GLY A 1 175 ? 68.389 13.809 -45.280 1.00 43.94 175 GLY A CA 1
ATOM 1309 C C . GLY A 1 175 ? 67.063 14.278 -45.878 1.00 43.94 175 GLY A C 1
ATOM 1310 O O . GLY A 1 175 ? 66.628 13.773 -46.899 1.00 43.94 175 GLY A O 1
ATOM 1311 N N . GLY A 1 176 ? 66.520 15.347 -45.288 1.00 47.53 176 GLY A N 1
ATOM 1312 C CA . GLY A 1 176 ? 66.445 16.647 -45.967 1.00 47.53 176 GLY A CA 1
ATOM 1313 C C . GLY A 1 176 ? 65.363 16.891 -47.028 1.00 47.53 176 GLY A C 1
ATOM 1314 O O . GLY A 1 176 ? 65.458 16.405 -48.143 1.00 47.53 176 GLY A O 1
ATOM 1315 N N . GLY A 1 177 ? 64.482 17.847 -46.707 1.00 51.19 177 GLY A N 1
ATOM 1316 C CA . GLY A 1 177 ? 64.180 18.988 -47.581 1.00 51.19 177 GLY A CA 1
ATOM 1317 C C . GLY A 1 177 ? 63.045 18.834 -48.595 1.00 51.19 177 GLY A C 1
ATOM 1318 O O . GLY A 1 177 ? 63.220 18.213 -49.636 1.00 51.19 177 GLY A O 1
ATOM 1319 N N . ALA A 1 178 ? 61.935 19.530 -48.348 1.00 50.53 178 ALA A N 1
ATOM 1320 C CA . ALA A 1 178 ? 61.557 20.765 -49.049 1.00 50.53 178 ALA A CA 1
ATOM 1321 C C . ALA A 1 178 ? 60.387 21.429 -48.310 1.00 50.53 178 ALA A C 1
ATOM 1323 O O . ALA A 1 178 ? 59.492 20.684 -47.852 1.00 50.53 178 ALA A O 1
#

Nearest PDB structures (foldseek):
  6zhm-assembly1_A  TM=6.651E-01  e=2.234E-01  Staphylococcus aureus subsp. aureus USA300
  3kf6-assembly1_B  TM=5.562E-01  e=2.378E-01  Schizosaccharomyces pombe
  8a22-assembly1_Ba  TM=3.573E-01  e=2.239E-02  Polytomella magna
  3k0x-assembly1_A  TM=5.794E-01  e=6.430E-01  Schizosaccharomyces pombe
  6pep-assembly1_8  TM=3.798E-01  e=6.031E+00  Salmonella enterica subsp. enterica serovar Typhimurium str. LT2